Protein AF-A0A2V8HGD7-F1 (afdb_monomer)

Structure (mmCIF, N/CA/C/O backbone):
data_AF-A0A2V8HGD7-F1
#
_entry.id   AF-A0A2V8HGD7-F1
#
loop_
_atom_site.group_PDB
_atom_site.id
_atom_site.type_symbol
_atom_site.label_atom_id
_atom_site.label_alt_id
_atom_site.label_comp_id
_atom_site.label_asym_id
_atom_site.label_entity_id
_atom_site.label_seq_id
_atom_site.pdbx_PDB_ins_code
_atom_site.Cartn_x
_atom_site.Cartn_y
_atom_site.Cartn_z
_atom_site.occupancy
_atom_site.B_iso_or_equiv
_atom_site.auth_seq_id
_atom_site.auth_comp_id
_atom_site.auth_asym_id
_atom_site.auth_atom_id
_atom_site.pdbx_PDB_model_num
ATOM 1 N N . MET A 1 1 ? 21.606 31.911 44.477 1.00 41.28 1 MET A N 1
ATOM 2 C CA . MET A 1 1 ? 21.003 31.459 43.204 1.00 41.28 1 MET A CA 1
ATOM 3 C C . MET A 1 1 ? 20.265 30.162 43.477 1.00 41.28 1 MET A C 1
ATOM 5 O O . MET A 1 1 ? 20.876 29.193 43.901 1.00 41.28 1 MET A O 1
ATOM 9 N N . SER A 1 2 ? 18.940 30.222 43.390 1.00 35.19 2 SER A N 1
ATOM 10 C CA . SER A 1 2 ? 17.984 29.211 43.841 1.00 35.19 2 SER A CA 1
ATOM 11 C C . SER A 1 2 ? 17.320 28.601 42.615 1.00 35.19 2 SER A C 1
ATOM 13 O O . SER A 1 2 ? 16.774 29.351 41.812 1.00 35.19 2 SER A O 1
ATOM 15 N N . VAL A 1 3 ? 17.342 27.274 42.471 1.00 33.06 3 VAL A N 1
ATOM 16 C CA . VAL A 1 3 ? 16.403 26.570 41.587 1.00 33.06 3 VAL A CA 1
ATOM 17 C C . VAL A 1 3 ? 15.962 25.286 42.283 1.00 33.06 3 VAL A C 1
ATOM 19 O O . VAL A 1 3 ? 16.626 24.252 42.266 1.00 33.06 3 VAL A O 1
ATOM 22 N N . ARG A 1 4 ? 14.841 25.411 42.990 1.00 28.67 4 ARG A N 1
ATOM 23 C CA . ARG A 1 4 ? 14.137 24.347 43.701 1.00 28.67 4 ARG A CA 1
ATOM 24 C C . ARG A 1 4 ? 13.235 23.645 42.686 1.00 28.67 4 ARG A C 1
ATOM 26 O O . ARG A 1 4 ? 12.286 24.248 42.196 1.00 28.67 4 ARG A O 1
ATOM 33 N N . TRP A 1 5 ? 13.538 22.393 42.352 1.00 29.55 5 TRP A N 1
ATOM 34 C CA . TRP A 1 5 ? 12.680 21.577 41.494 1.00 29.55 5 TRP A CA 1
ATOM 35 C C . TRP A 1 5 ? 11.346 21.297 42.196 1.00 29.55 5 TRP A C 1
ATOM 37 O O . TRP A 1 5 ? 11.305 20.765 43.309 1.00 29.55 5 TRP A O 1
ATOM 47 N N . VAL A 1 6 ? 10.254 21.693 41.545 1.00 35.78 6 VAL A N 1
ATOM 48 C CA . VAL A 1 6 ? 8.878 21.491 42.002 1.00 35.78 6 VAL A CA 1
ATOM 49 C C . VAL A 1 6 ? 8.496 20.023 41.812 1.00 35.78 6 VAL A C 1
ATOM 51 O O . VAL A 1 6 ? 8.589 19.469 40.719 1.00 35.78 6 VAL A O 1
ATOM 54 N N . ARG A 1 7 ? 8.063 19.394 42.908 1.00 32.72 7 ARG A N 1
ATOM 55 C CA . ARG A 1 7 ? 7.380 18.097 42.922 1.00 32.72 7 ARG A CA 1
ATOM 56 C C . ARG A 1 7 ? 5.940 18.278 42.444 1.00 32.72 7 ARG A C 1
ATOM 58 O O . ARG A 1 7 ? 5.269 19.188 42.917 1.00 32.72 7 ARG A O 1
ATOM 65 N N . GLY A 1 8 ? 5.437 17.335 41.649 1.00 29.44 8 GLY A N 1
ATOM 66 C CA . GLY A 1 8 ? 3.998 17.077 41.583 1.00 29.44 8 GLY A CA 1
ATOM 67 C C . GLY A 1 8 ? 3.481 16.685 40.208 1.00 29.44 8 GLY A C 1
ATOM 68 O O . GLY A 1 8 ? 3.062 17.546 39.451 1.00 29.44 8 GLY A O 1
ATOM 69 N N . VAL A 1 9 ? 3.407 15.380 39.932 1.00 31.92 9 VAL A N 1
ATOM 70 C CA . VAL A 1 9 ? 2.354 14.833 39.063 1.00 31.92 9 VAL A CA 1
ATOM 71 C C . VAL A 1 9 ? 1.837 13.554 39.712 1.00 31.92 9 VAL A C 1
ATOM 73 O O . VAL A 1 9 ? 2.462 12.495 39.688 1.00 31.92 9 VAL A O 1
ATOM 76 N N . GLN A 1 10 ? 0.693 13.706 40.366 1.00 28.25 10 GLN A N 1
ATOM 77 C CA . GLN A 1 10 ? -0.114 12.651 40.952 1.00 28.25 10 GLN A CA 1
ATOM 78 C C . GLN A 1 10 ? -0.867 11.961 39.808 1.00 28.25 10 GLN A C 1
ATOM 80 O O . GLN A 1 10 ? -1.760 12.550 39.203 1.00 28.25 10 GLN A O 1
ATOM 85 N N . TRP A 1 11 ? -0.489 10.727 39.468 1.00 27.53 11 TRP A N 1
ATOM 86 C CA . TRP A 1 11 ? -1.217 9.945 38.468 1.00 27.53 11 TRP A CA 1
ATOM 87 C C . TRP A 1 11 ? -2.584 9.549 39.027 1.00 27.53 11 TRP A C 1
ATOM 89 O O . TRP A 1 11 ? -2.697 8.748 39.957 1.00 27.53 11 TRP A O 1
ATOM 99 N N . VAL A 1 12 ? -3.630 10.137 38.451 1.00 33.50 12 VAL A N 1
ATOM 100 C CA . VAL A 1 12 ? -5.024 9.811 38.739 1.00 33.50 12 VAL A CA 1
ATOM 101 C C . VAL A 1 12 ? -5.299 8.388 38.252 1.00 33.50 12 VAL A C 1
ATOM 103 O O . VAL A 1 12 ? -5.211 8.082 37.063 1.00 33.50 12 VAL A O 1
ATOM 106 N N . ARG A 1 13 ? -5.640 7.503 39.193 1.00 34.41 13 ARG A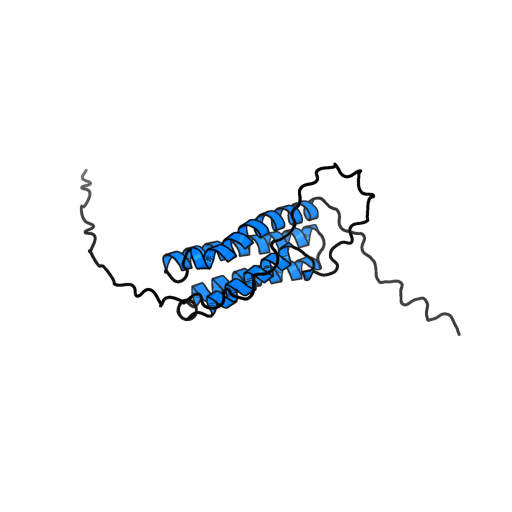 N 1
ATOM 107 C CA . ARG A 1 13 ? -6.205 6.182 38.908 1.00 34.41 13 ARG A CA 1
ATOM 108 C C . ARG A 1 13 ? -7.612 6.372 38.340 1.00 34.41 13 ARG A C 1
ATOM 110 O O . ARG A 1 13 ? -8.553 6.598 39.090 1.00 34.41 13 ARG A O 1
ATOM 117 N N . GLY A 1 14 ? -7.748 6.263 37.024 1.00 30.64 14 GLY A N 1
ATOM 118 C CA . GLY A 1 14 ? -9.032 6.260 36.326 1.00 30.64 14 GLY A CA 1
ATOM 119 C C . GLY A 1 14 ? -9.134 5.052 35.406 1.00 30.64 14 GLY A C 1
ATOM 120 O O . GLY A 1 14 ? -8.791 5.132 34.232 1.00 30.64 14 GLY A O 1
ATOM 121 N N . VAL A 1 15 ? -9.591 3.915 35.936 1.00 32.28 15 VAL A N 1
ATOM 122 C CA . VAL A 1 15 ? -9.956 2.745 35.126 1.00 32.28 15 VAL A CA 1
ATOM 123 C C . VAL A 1 15 ? -11.251 3.079 34.391 1.00 32.28 15 VAL A C 1
ATOM 125 O O . VAL A 1 15 ? -12.345 2.887 34.916 1.00 32.28 15 VAL A O 1
ATOM 128 N N . GLN A 1 16 ? -11.142 3.595 33.168 1.00 30.59 16 GLN A N 1
ATOM 129 C CA . GLN A 1 16 ? -12.287 3.644 32.268 1.00 30.59 16 GLN A CA 1
ATOM 130 C C . GLN A 1 16 ? -12.490 2.253 31.663 1.00 30.59 16 GLN A C 1
ATOM 132 O O . GLN A 1 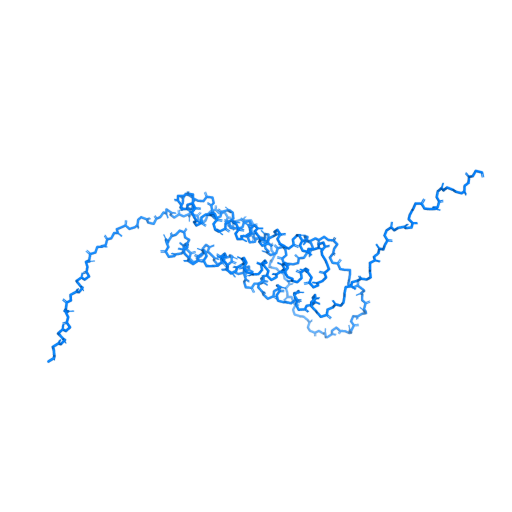16 ? -11.622 1.709 30.977 1.00 30.59 16 GLN A O 1
ATOM 137 N N . LYS A 1 17 ? -13.656 1.660 31.943 1.00 30.72 17 LYS A N 1
ATOM 138 C CA . LYS A 1 17 ? -1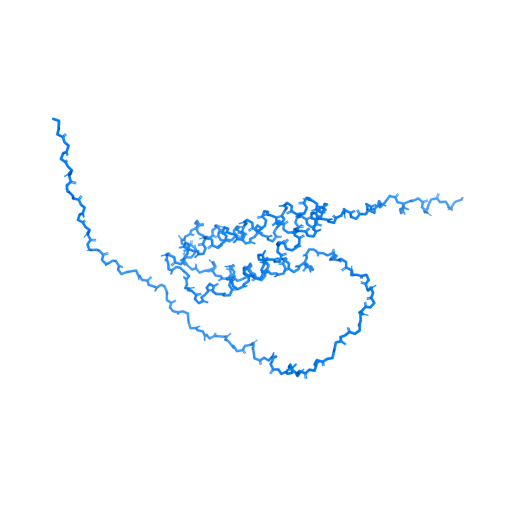4.164 0.463 31.266 1.00 30.72 17 LYS A CA 1
ATOM 139 C C . LYS A 1 17 ? -14.351 0.783 29.779 1.00 30.72 17 LYS A C 1
ATOM 141 O O . LYS A 1 17 ? -15.425 1.201 29.359 1.00 30.72 17 LYS A O 1
ATOM 146 N N . VAL A 1 18 ? -13.309 0.579 28.977 1.00 32.50 18 VAL A N 1
ATOM 147 C CA . VAL A 1 18 ? -13.421 0.603 27.516 1.00 32.50 18 VAL A CA 1
ATOM 148 C C . VAL A 1 18 ? -14.176 -0.655 27.103 1.00 32.50 18 VAL A C 1
ATOM 150 O O . VAL A 1 18 ? -13.662 -1.770 27.228 1.00 32.50 18 VAL A O 1
ATOM 153 N N . ARG A 1 19 ? -15.423 -0.476 26.657 1.00 36.34 19 ARG A N 1
ATOM 154 C CA . ARG A 1 19 ? -16.225 -1.537 26.045 1.00 36.34 19 ARG A CA 1
ATOM 155 C C . ARG A 1 19 ? -15.478 -2.032 24.807 1.00 36.34 19 ARG A C 1
ATOM 157 O O . ARG A 1 19 ? -15.377 -1.323 23.812 1.00 36.34 19 ARG A O 1
ATOM 164 N N . VAL A 1 20 ? -14.937 -3.243 24.889 1.00 40.09 20 VAL A N 1
ATOM 165 C CA . VAL A 1 20 ? -14.481 -3.993 23.718 1.00 40.09 20 VAL A CA 1
ATOM 166 C C . VAL A 1 20 ? -15.717 -4.212 22.849 1.00 40.09 20 VAL A C 1
ATOM 168 O O . VAL A 1 20 ? -16.674 -4.843 23.301 1.00 40.09 20 VAL A O 1
ATOM 171 N N . CYS A 1 21 ? -15.736 -3.629 21.649 1.00 39.38 21 CYS A N 1
ATOM 172 C CA . CYS A 1 21 ? -16.808 -3.885 20.692 1.00 39.38 21 CYS A CA 1
ATOM 173 C C . CYS A 1 21 ? -16.823 -5.381 20.352 1.00 39.38 21 CYS A C 1
ATOM 175 O O . CYS A 1 21 ? -15.778 -6.023 20.261 1.00 39.38 21 CYS A O 1
ATOM 177 N N . ALA A 1 22 ? -18.034 -5.927 20.299 1.00 38.97 22 ALA A N 1
ATOM 178 C CA . ALA A 1 22 ? -18.361 -7.329 20.502 1.00 38.97 22 ALA A CA 1
ATOM 179 C C . ALA A 1 22 ? -17.560 -8.337 19.656 1.00 38.97 22 ALA A C 1
ATOM 181 O O . ALA A 1 22 ? -17.148 -8.083 18.528 1.00 38.97 22 ALA A O 1
ATOM 182 N N . ARG A 1 23 ? -17.401 -9.527 20.248 1.00 37.00 23 ARG A N 1
ATOM 183 C CA . ARG A 1 23 ? -16.805 -10.738 19.673 1.00 37.00 23 ARG A CA 1
ATOM 184 C C . ARG A 1 23 ? -17.468 -11.098 18.342 1.00 37.00 23 ARG A C 1
ATOM 186 O O . ARG A 1 23 ? -18.657 -11.407 18.327 1.00 37.00 23 ARG A O 1
ATOM 193 N N . TYR A 1 24 ? -16.686 -11.178 17.270 1.00 34.44 24 TYR A N 1
ATOM 194 C CA . TYR A 1 24 ? -17.122 -11.864 16.059 1.00 34.44 24 TYR A CA 1
ATOM 195 C C . TYR A 1 24 ? -16.933 -13.376 16.248 1.00 34.44 24 TYR A C 1
ATOM 197 O O . TYR A 1 24 ? -15.831 -13.845 16.546 1.00 34.44 24 TYR A O 1
ATOM 205 N N . ARG A 1 25 ? -18.021 -14.147 16.125 1.00 34.75 25 ARG A N 1
ATOM 206 C CA . ARG A 1 25 ? -17.955 -15.609 15.988 1.00 34.75 25 ARG A CA 1
ATOM 207 C C . ARG A 1 25 ? -17.350 -15.913 14.624 1.00 34.75 25 ARG A C 1
ATOM 209 O O . ARG A 1 25 ? -17.875 -15.482 13.605 1.00 34.75 25 ARG A O 1
ATOM 216 N N . VAL A 1 26 ? -16.274 -16.691 14.614 1.00 38.50 26 VAL A N 1
ATOM 217 C CA . VAL A 1 26 ? -15.718 -17.290 13.398 1.00 38.50 26 VAL A CA 1
ATOM 218 C C . VAL A 1 26 ? -16.673 -18.400 12.949 1.00 38.50 26 VAL A C 1
ATOM 220 O O . VAL A 1 26 ? -16.482 -19.566 13.275 1.00 38.50 26 VAL A O 1
ATOM 223 N N . ALA A 1 27 ? -17.743 -18.036 12.253 1.00 32.22 27 ALA A N 1
ATOM 224 C CA . ALA A 1 27 ? -18.602 -18.968 11.538 1.00 32.22 27 ALA A CA 1
ATOM 225 C C . ALA A 1 27 ? -18.606 -18.536 10.074 1.00 32.22 27 ALA A C 1
ATOM 227 O O . ALA A 1 27 ? -19.420 -17.719 9.679 1.00 32.22 27 ALA A O 1
ATOM 228 N N . ASP A 1 28 ? -17.556 -18.959 9.364 1.00 31.16 28 ASP A N 1
ATOM 229 C CA . ASP A 1 28 ? -17.560 -19.336 7.938 1.00 31.16 28 ASP A CA 1
ATOM 230 C C . ASP A 1 28 ? -16.123 -19.608 7.456 1.00 31.16 28 ASP A C 1
ATOM 232 O O . ASP A 1 28 ? -15.641 -19.119 6.439 1.00 31.16 28 ASP A O 1
ATOM 236 N N . ALA A 1 29 ? -15.406 -20.453 8.206 1.00 39.25 29 ALA A N 1
ATOM 237 C CA . ALA A 1 29 ? -14.111 -21.013 7.809 1.00 39.25 29 ALA A CA 1
ATOM 238 C C . ALA A 1 29 ? -14.269 -22.347 7.039 1.00 39.25 29 ALA A C 1
ATOM 240 O O . ALA A 1 29 ? -13.402 -23.220 7.097 1.00 39.25 29 ALA A O 1
ATOM 241 N N . ALA A 1 30 ? -15.398 -22.538 6.348 1.00 33.25 30 ALA A N 1
ATOM 242 C CA . ALA A 1 30 ? -15.799 -23.813 5.746 1.00 33.25 30 ALA A CA 1
ATOM 243 C C . ALA A 1 30 ? -15.885 -23.789 4.207 1.00 33.25 30 ALA A C 1
ATOM 245 O O . ALA A 1 30 ? -16.614 -24.583 3.623 1.00 33.25 30 ALA A O 1
ATOM 246 N N . ARG A 1 31 ? -15.118 -22.921 3.530 1.00 37.88 31 ARG A N 1
ATOM 247 C CA . ARG A 1 31 ? -14.917 -22.983 2.063 1.00 37.88 31 ARG A CA 1
ATOM 248 C C . ARG A 1 31 ? -13.463 -22.794 1.619 1.00 37.88 31 ARG A C 1
ATOM 250 O O . ARG A 1 31 ? -13.206 -22.276 0.544 1.00 37.88 31 ARG A O 1
ATOM 257 N N . LEU A 1 32 ? -12.504 -23.226 2.439 1.00 38.31 32 LEU A N 1
ATOM 258 C CA . LEU A 1 32 ? -11.086 -23.329 2.053 1.00 38.31 32 LEU A CA 1
ATOM 259 C C . LEU A 1 32 ? -10.456 -24.622 2.598 1.00 38.31 32 LEU A C 1
ATOM 261 O O . LEU A 1 32 ? -9.348 -24.630 3.130 1.00 38.31 32 LEU A O 1
ATOM 265 N N . ARG A 1 33 ? -11.196 -25.729 2.500 1.00 38.09 33 ARG A N 1
ATOM 266 C CA . ARG A 1 33 ? -10.680 -27.088 2.701 1.00 38.09 33 ARG A CA 1
ATOM 267 C C . ARG A 1 33 ? -10.780 -27.851 1.386 1.00 38.09 33 ARG A C 1
ATOM 269 O O . ARG A 1 33 ? -11.576 -28.765 1.280 1.00 38.09 33 ARG A O 1
ATOM 276 N N . ASP A 1 34 ? -9.984 -27.453 0.401 1.00 39.91 34 ASP A N 1
ATOM 277 C CA . ASP A 1 34 ? -9.387 -28.434 -0.501 1.00 39.91 34 ASP A CA 1
ATOM 278 C C . ASP A 1 34 ? -8.203 -27.820 -1.250 1.00 39.91 34 ASP A C 1
ATOM 280 O O . ASP A 1 34 ? -8.365 -26.809 -1.924 1.00 39.91 34 ASP A O 1
ATOM 284 N N . ALA A 1 35 ? -7.016 -28.391 -1.032 1.00 36.81 35 ALA A N 1
ATOM 285 C CA . ALA A 1 35 ? -5.756 -28.226 -1.780 1.00 36.81 35 ALA A CA 1
ATOM 286 C C . ALA A 1 35 ? -4.560 -28.456 -0.841 1.00 36.81 35 ALA A C 1
ATOM 288 O O . ALA A 1 35 ? -3.654 -27.631 -0.705 1.00 36.81 35 ALA A O 1
ATOM 289 N N . ARG A 1 36 ? -4.548 -29.595 -0.144 1.00 39.50 36 ARG A N 1
ATOM 290 C CA . ARG A 1 36 ? -3.338 -30.082 0.522 1.00 39.50 36 ARG A CA 1
ATOM 291 C C . ARG A 1 36 ? -3.170 -31.562 0.216 1.00 39.50 36 ARG A C 1
ATOM 293 O O . ARG A 1 36 ? -3.465 -32.412 1.041 1.00 39.50 36 ARG A O 1
ATOM 300 N N . SER A 1 37 ? -2.687 -31.855 -0.987 1.00 41.25 37 SER A N 1
ATOM 301 C CA . SER A 1 37 ? -2.086 -33.145 -1.317 1.00 41.25 37 SER A CA 1
ATOM 302 C C . SER A 1 37 ? -1.092 -32.970 -2.465 1.00 41.25 37 SER A C 1
ATOM 304 O O . SER A 1 37 ? -1.364 -32.236 -3.409 1.00 41.25 37 SER A O 1
ATOM 306 N N . ASN A 1 38 ? 0.049 -33.649 -2.356 1.00 42.09 38 ASN A N 1
ATOM 307 C CA . ASN A 1 38 ? 1.145 -33.748 -3.326 1.00 42.09 38 ASN A CA 1
ATOM 308 C C . ASN A 1 38 ? 2.132 -32.579 -3.450 1.00 42.09 38 ASN A C 1
ATOM 310 O O . ASN A 1 38 ? 2.302 -31.986 -4.509 1.00 42.09 38 ASN A O 1
ATOM 314 N N . TYR A 1 39 ? 2.953 -32.400 -2.412 1.00 32.38 39 TYR A N 1
ATOM 315 C CA . TYR A 1 39 ? 4.368 -32.068 -2.624 1.00 32.38 39 TYR A CA 1
ATOM 316 C C . TYR A 1 39 ? 5.231 -33.285 -2.285 1.00 32.38 39 TYR A C 1
ATOM 318 O O . TYR A 1 39 ? 5.824 -33.399 -1.213 1.00 32.38 39 TYR A O 1
ATOM 326 N N . GLY A 1 40 ? 5.259 -34.227 -3.230 1.00 36.97 40 GLY A N 1
ATOM 327 C CA . GLY A 1 40 ? 6.240 -35.300 -3.277 1.00 36.97 40 GLY A CA 1
ATOM 328 C C . GLY A 1 40 ? 7.593 -34.750 -3.723 1.00 36.97 40 GLY A C 1
ATOM 329 O O . GLY A 1 40 ? 7.732 -34.158 -4.790 1.00 36.97 40 GLY A O 1
ATOM 330 N N . ARG A 1 41 ? 8.600 -34.952 -2.880 1.00 42.09 41 ARG A N 1
ATOM 331 C CA . ARG A 1 41 ? 10.013 -34.648 -3.118 1.00 42.09 41 ARG A CA 1
ATOM 332 C C . ARG A 1 41 ? 10.548 -35.506 -4.277 1.00 42.09 41 ARG A C 1
ATOM 334 O O . ARG A 1 41 ? 10.606 -36.723 -4.139 1.00 42.09 41 ARG A O 1
ATOM 341 N N . LYS A 1 42 ? 11.030 -34.890 -5.362 1.00 38.91 42 LYS A N 1
ATOM 342 C CA . LYS A 1 42 ? 12.081 -35.458 -6.231 1.00 38.91 42 LYS A CA 1
ATOM 343 C C . LYS A 1 42 ? 13.021 -34.345 -6.688 1.00 38.91 42 LYS A C 1
ATOM 345 O O . LYS A 1 42 ? 12.713 -33.568 -7.581 1.00 38.91 42 LYS A O 1
ATOM 350 N N . THR A 1 43 ? 14.183 -34.278 -6.050 1.00 46.69 43 THR A N 1
ATOM 351 C CA . THR A 1 43 ? 15.330 -33.484 -6.488 1.00 46.69 43 THR A CA 1
ATOM 352 C C . THR A 1 43 ? 16.025 -34.204 -7.641 1.00 46.69 43 THR A C 1
ATOM 354 O O . THR A 1 43 ? 16.722 -35.195 -7.431 1.00 46.69 43 THR A O 1
ATOM 357 N N . ARG A 1 44 ? 15.853 -33.694 -8.859 1.00 41.25 44 ARG A N 1
ATOM 358 C CA . ARG A 1 44 ? 16.830 -33.817 -9.947 1.00 41.25 44 ARG A CA 1
ATOM 359 C C . ARG A 1 44 ? 16.970 -32.425 -10.547 1.00 41.25 44 ARG A C 1
ATOM 361 O O . ARG A 1 44 ? 15.963 -31.821 -10.903 1.00 41.25 44 ARG A O 1
ATOM 368 N N . GLY A 1 45 ? 18.196 -31.901 -10.552 1.00 49.56 45 GLY A N 1
ATOM 369 C CA . GLY A 1 45 ? 18.498 -30.580 -11.094 1.00 49.56 45 GLY A CA 1
ATOM 370 C C . GLY A 1 45 ? 17.969 -30.462 -12.518 1.00 49.56 45 GLY A C 1
ATOM 371 O O . GLY A 1 45 ? 18.158 -31.363 -13.334 1.00 49.56 45 GLY A O 1
ATOM 372 N N . THR A 1 46 ? 17.253 -29.379 -12.793 1.00 52.09 46 THR A N 1
ATOM 373 C CA . THR A 1 46 ? 16.753 -29.084 -14.128 1.00 52.09 46 THR A CA 1
ATOM 374 C C . THR A 1 46 ? 17.917 -28.633 -15.005 1.00 52.09 46 THR A C 1
ATOM 376 O O . THR A 1 46 ? 18.658 -27.709 -14.668 1.00 52.09 46 THR A O 1
ATOM 379 N N . LEU A 1 47 ? 18.090 -29.312 -16.141 1.00 49.69 47 LEU A N 1
ATOM 380 C CA . LEU A 1 47 ? 18.917 -28.833 -17.245 1.00 49.69 47 LEU A CA 1
ATOM 381 C C . LEU A 1 47 ? 18.397 -27.449 -17.658 1.00 49.69 47 LEU A C 1
ATOM 383 O O . LEU A 1 47 ? 17.184 -27.229 -17.665 1.00 49.69 47 LEU A O 1
ATOM 387 N N . ARG A 1 48 ? 19.319 -26.512 -17.922 1.00 50.06 48 ARG A N 1
ATOM 388 C CA . ARG A 1 48 ? 19.028 -25.101 -18.224 1.00 50.06 48 ARG A CA 1
ATOM 389 C C . ARG A 1 48 ? 17.833 -24.984 -19.174 1.00 50.06 48 ARG A C 1
ATOM 391 O O . ARG A 1 48 ? 17.883 -25.498 -20.289 1.00 50.06 48 ARG A O 1
ATOM 398 N N . ALA A 1 49 ? 16.780 -24.310 -18.716 1.00 40.59 49 ALA A N 1
ATOM 399 C CA . ALA A 1 49 ? 15.630 -24.003 -19.551 1.00 40.59 49 ALA A CA 1
ATOM 400 C C . ALA A 1 49 ? 16.085 -23.146 -20.749 1.00 40.59 49 ALA A C 1
ATOM 402 O O . ALA A 1 49 ? 16.907 -22.242 -20.559 1.00 40.59 49 ALA A O 1
ATOM 403 N N . PRO A 1 50 ? 15.586 -23.412 -21.969 1.00 45.94 50 PRO A N 1
ATOM 404 C CA . PRO A 1 50 ? 15.823 -22.529 -23.103 1.00 45.94 50 PRO A CA 1
ATOM 405 C C . PRO A 1 50 ? 15.284 -21.125 -22.781 1.00 45.94 50 PRO A C 1
ATOM 407 O O . PRO A 1 50 ? 14.331 -21.007 -22.003 1.00 45.94 50 PRO A O 1
ATOM 410 N N . PRO A 1 51 ? 15.874 -20.054 -23.342 1.00 40.97 51 PRO A N 1
ATOM 411 C CA . PRO A 1 51 ? 15.391 -18.695 -23.142 1.00 40.97 51 PRO A CA 1
ATOM 412 C C . PRO A 1 51 ? 14.023 -18.544 -23.815 1.00 40.97 51 PRO A C 1
ATOM 414 O O . PRO A 1 51 ? 13.915 -18.149 -24.972 1.00 40.97 51 PRO A O 1
ATOM 417 N N . CYS A 1 52 ? 12.957 -18.887 -23.095 1.00 34.94 52 CYS A N 1
ATOM 418 C CA . CYS A 1 52 ? 11.615 -18.464 -23.448 1.00 34.94 52 CYS A CA 1
ATOM 419 C C . CYS A 1 52 ? 11.590 -16.940 -23.273 1.00 34.94 52 CYS A C 1
ATOM 421 O O . CYS A 1 52 ? 11.874 -16.479 -22.162 1.00 34.94 52 CYS A O 1
ATOM 423 N N . PRO A 1 53 ? 11.291 -16.142 -24.315 1.00 39.16 53 PRO A N 1
ATOM 424 C CA . PRO A 1 53 ? 11.079 -14.717 -24.131 1.00 39.16 53 PRO A CA 1
ATOM 425 C C . PRO A 1 53 ? 9.938 -14.573 -23.127 1.00 39.16 53 PRO A C 1
ATOM 427 O O . PRO A 1 53 ? 8.801 -14.958 -23.402 1.00 39.16 53 PRO A O 1
ATOM 430 N N . MET A 1 54 ? 10.259 -14.116 -21.918 1.00 38.66 54 MET A N 1
ATOM 431 C CA . MET A 1 54 ? 9.247 -13.846 -20.912 1.00 38.66 54 MET A CA 1
ATOM 432 C C . MET A 1 54 ? 8.362 -12.743 -21.475 1.00 38.66 54 MET A C 1
ATOM 434 O O . MET A 1 54 ? 8.804 -11.603 -21.610 1.00 38.66 54 MET A O 1
ATOM 438 N N . ALA A 1 55 ? 7.135 -13.092 -21.855 1.00 56.44 55 ALA A N 1
ATOM 439 C CA . ALA A 1 55 ? 6.140 -12.097 -22.202 1.00 56.44 55 ALA A CA 1
ATOM 440 C C . ALA A 1 55 ? 5.993 -11.161 -20.994 1.00 56.44 55 ALA A C 1
ATOM 442 O O . ALA A 1 55 ? 5.661 -11.609 -19.894 1.00 56.44 55 ALA A O 1
ATOM 443 N N . GLY A 1 56 ? 6.314 -9.880 -21.184 1.00 73.94 56 GLY A N 1
ATOM 444 C CA . GLY A 1 56 ? 6.062 -8.857 -20.176 1.00 73.94 56 GLY A CA 1
ATOM 445 C C . GLY A 1 56 ? 4.567 -8.774 -19.860 1.00 73.94 56 GLY A C 1
ATOM 446 O O . GLY A 1 56 ? 3.733 -9.163 -20.684 1.00 73.94 56 GLY A O 1
ATOM 447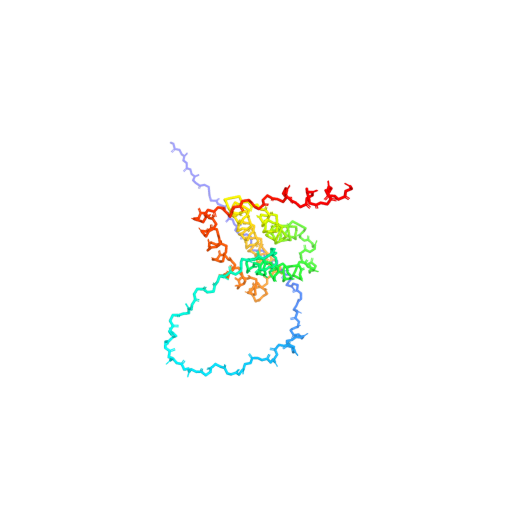 N N . ALA A 1 57 ? 4.239 -8.272 -18.668 1.00 85.75 57 ALA A N 1
ATOM 448 C CA . ALA A 1 57 ? 2.862 -7.968 -18.285 1.00 85.75 57 ALA A CA 1
ATOM 449 C C . ALA A 1 57 ? 2.184 -7.126 -19.380 1.00 85.75 57 ALA A C 1
ATOM 451 O O . ALA A 1 57 ? 2.767 -6.148 -19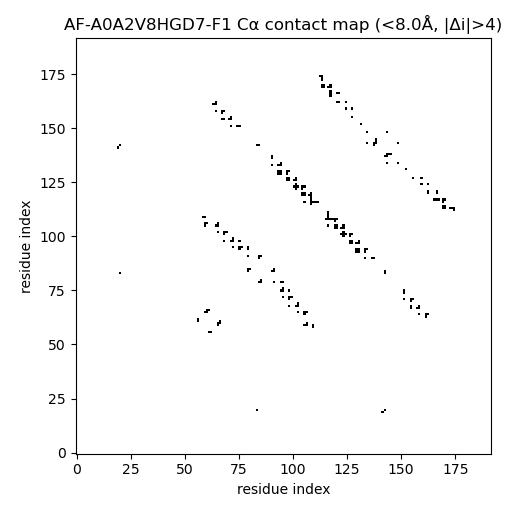.850 1.00 85.75 57 ALA A O 1
ATOM 452 N N . GLN A 1 58 ? 0.980 -7.517 -19.802 1.00 90.81 58 GLN A N 1
ATOM 453 C CA . GLN A 1 58 ? 0.222 -6.801 -20.838 1.00 90.81 58 GLN A CA 1
ATOM 454 C C . GLN A 1 58 ? -0.713 -5.770 -20.215 1.00 90.81 58 GLN A C 1
ATOM 456 O O . GLN A 1 58 ? -1.044 -4.759 -20.834 1.00 90.81 58 GLN A O 1
ATOM 461 N N . ARG A 1 59 ? -1.134 -6.028 -18.977 1.00 94.19 59 ARG A N 1
ATOM 462 C CA . ARG A 1 59 ? -1.962 -5.134 -18.182 1.00 94.19 59 ARG A CA 1
ATOM 463 C C . ARG A 1 59 ? -1.388 -4.991 -16.777 1.00 94.19 59 ARG A C 1
ATOM 465 O O . ARG A 1 59 ? -0.659 -5.862 -16.301 1.00 94.19 59 ARG A O 1
ATOM 472 N N . PHE A 1 60 ? -1.752 -3.916 -16.083 1.00 95.25 60 PHE A N 1
ATOM 473 C CA . PHE A 1 60 ? -1.287 -3.699 -14.713 1.00 95.25 60 PHE A CA 1
ATOM 474 C C . PHE A 1 60 ? -1.795 -4.788 -13.755 1.00 95.25 60 PHE A C 1
ATOM 476 O O . PHE A 1 60 ? -1.125 -5.085 -12.768 1.00 95.25 60 PHE A O 1
ATOM 483 N N . GLU A 1 61 ? -2.931 -5.428 -14.054 1.00 96.94 61 GLU A N 1
ATOM 484 C CA . GLU A 1 61 ? -3.484 -6.523 -13.250 1.00 96.94 61 GLU A CA 1
ATOM 485 C C . GLU A 1 61 ? -2.642 -7.808 -13.299 1.00 96.94 61 GLU A C 1
ATOM 487 O O . GLU A 1 61 ? -2.724 -8.647 -12.396 1.00 96.94 61 GLU A O 1
ATOM 492 N N . ASP A 1 62 ? -1.782 -7.948 -14.312 1.00 95.62 62 ASP A N 1
ATOM 493 C CA . ASP A 1 62 ? -0.844 -9.068 -14.419 1.00 95.62 62 ASP A CA 1
ATOM 494 C C . ASP A 1 62 ? 0.328 -8.917 -13.431 1.00 95.62 62 ASP A C 1
ATOM 496 O O . ASP A 1 62 ? 1.053 -9.874 -13.147 1.00 95.62 62 ASP A O 1
ATOM 500 N N . LEU A 1 63 ? 0.536 -7.714 -12.883 1.00 96.88 63 LEU A N 1
ATOM 501 C CA . LEU A 1 63 ? 1.625 -7.447 -11.957 1.00 96.88 63 LEU A CA 1
ATOM 502 C C . LEU A 1 63 ? 1.342 -8.058 -10.585 1.00 96.88 63 LEU A C 1
ATOM 504 O O . LEU A 1 63 ? 0.370 -7.716 -9.912 1.00 96.88 63 LEU A O 1
ATOM 508 N N . ILE A 1 64 ? 2.289 -8.857 -10.087 1.00 97.50 64 ILE A N 1
ATOM 509 C CA . ILE A 1 64 ? 2.230 -9.421 -8.728 1.00 97.50 64 ILE A CA 1
ATOM 510 C C . ILE A 1 64 ? 2.069 -8.329 -7.660 1.00 97.50 64 ILE A C 1
ATOM 512 O O . ILE A 1 64 ? 1.357 -8.529 -6.677 1.00 97.50 64 ILE A O 1
ATOM 516 N N . VAL A 1 65 ? 2.706 -7.165 -7.841 1.00 98.12 65 VAL A N 1
ATOM 517 C CA . VAL A 1 65 ? 2.557 -6.034 -6.909 1.00 98.12 65 VAL A CA 1
ATOM 518 C C . VAL A 1 65 ? 1.120 -5.512 -6.868 1.00 98.12 65 VAL A C 1
ATOM 520 O O . VAL A 1 65 ? 0.623 -5.218 -5.784 1.00 98.12 65 VAL A O 1
ATOM 523 N N . TRP A 1 66 ? 0.427 -5.477 -8.010 1.00 98.56 66 TRP A N 1
ATOM 524 C CA . TRP A 1 66 ? -0.969 -5.059 -8.083 1.00 98.56 66 TRP A CA 1
ATOM 525 C C . TRP A 1 66 ? -1.892 -6.103 -7.467 1.00 98.56 66 TRP A C 1
ATOM 527 O O . TRP A 1 66 ? -2.705 -5.764 -6.618 1.00 98.56 66 TRP A O 1
ATOM 537 N N . GLN A 1 67 ? -1.709 -7.382 -7.798 1.00 98.50 67 GLN A N 1
ATOM 538 C CA . GLN A 1 67 ? -2.530 -8.471 -7.256 1.00 98.50 67 GLN A CA 1
ATOM 539 C C . GLN A 1 67 ? -2.453 -8.549 -5.726 1.00 98.50 67 GLN A C 1
ATOM 541 O O . GLN A 1 67 ? -3.456 -8.780 -5.053 1.00 98.50 67 GLN A O 1
ATOM 546 N N . LEU A 1 68 ? -1.262 -8.347 -5.156 1.00 98.50 68 LEU A N 1
ATOM 547 C CA . LEU A 1 68 ? -1.072 -8.310 -3.706 1.00 98.50 68 LEU A CA 1
ATOM 548 C C . LEU A 1 68 ? -1.685 -7.054 -3.072 1.00 98.50 68 LEU A C 1
ATOM 550 O O . LEU A 1 68 ? -2.271 -7.156 -1.993 1.00 98.50 68 LEU A O 1
ATOM 554 N N . ALA A 1 69 ? -1.549 -5.890 -3.715 1.00 98.50 69 ALA A N 1
ATOM 555 C CA . ALA A 1 69 ? -2.174 -4.652 -3.257 1.00 98.50 69 ALA A CA 1
ATOM 556 C C . ALA A 1 69 ? -3.709 -4.741 -3.307 1.00 98.50 69 ALA A C 1
ATOM 558 O O . ALA A 1 69 ? -4.372 -4.317 -2.366 1.00 98.50 69 ALA A O 1
ATOM 559 N N . ASP A 1 70 ? -4.272 -5.363 -4.341 1.00 98.62 70 ASP A N 1
ATOM 560 C CA . ASP A 1 70 ? -5.714 -5.547 -4.493 1.00 98.62 70 ASP A CA 1
ATOM 561 C C . ASP A 1 70 ? -6.284 -6.548 -3.476 1.00 98.62 70 ASP A C 1
ATOM 563 O O . ASP A 1 70 ? -7.275 -6.263 -2.806 1.00 98.62 70 ASP A O 1
ATOM 567 N N . GLN A 1 71 ? -5.599 -7.674 -3.243 1.00 98.56 71 GLN A N 1
ATOM 568 C CA . GLN A 1 71 ? -5.953 -8.586 -2.145 1.00 98.56 71 GLN A CA 1
ATOM 569 C C . GLN A 1 71 ? -5.945 -7.869 -0.789 1.00 98.56 71 GLN A C 1
ATOM 571 O O . GLN A 1 71 ? -6.809 -8.116 0.053 1.00 98.56 71 GLN A O 1
ATOM 576 N N . MET A 1 72 ? -4.979 -6.972 -0.572 1.00 98.50 72 MET A N 1
ATOM 577 C CA . MET A 1 72 ? -4.915 -6.161 0.641 1.00 98.50 72 MET A CA 1
ATOM 578 C C . MET A 1 72 ? -6.083 -5.176 0.711 1.00 98.50 72 MET A C 1
ATOM 580 O O . MET A 1 72 ? -6.714 -5.080 1.760 1.00 98.50 72 MET A O 1
ATOM 584 N N . ARG A 1 73 ? -6.419 -4.511 -0.399 1.00 98.44 73 ARG A N 1
ATOM 585 C CA . ARG A 1 73 ? -7.570 -3.606 -0.517 1.00 98.44 73 ARG A CA 1
ATOM 586 C C . ARG A 1 73 ? -8.874 -4.285 -0.128 1.00 98.44 73 ARG A C 1
ATOM 588 O O . ARG A 1 73 ? -9.593 -3.746 0.703 1.00 98.44 73 ARG A O 1
ATOM 595 N N . VAL A 1 74 ? -9.138 -5.485 -0.640 1.00 98.44 74 VAL A N 1
ATOM 596 C CA . VAL A 1 74 ? -10.345 -6.253 -0.289 1.00 98.44 74 VAL A CA 1
ATOM 597 C C . VAL A 1 74 ? -10.441 -6.499 1.221 1.00 98.44 74 VAL A C 1
ATOM 599 O O . VAL A 1 74 ? -11.507 -6.331 1.809 1.00 98.44 74 VAL A O 1
ATOM 602 N N . LEU A 1 75 ? -9.334 -6.876 1.871 1.00 97.94 75 LEU A N 1
ATOM 603 C CA . LEU A 1 75 ? -9.320 -7.112 3.319 1.00 97.94 75 LEU A CA 1
ATOM 604 C C . LEU A 1 75 ? -9.505 -5.828 4.128 1.00 97.94 75 LEU A C 1
ATOM 606 O O . LEU A 1 75 ? -10.179 -5.853 5.154 1.00 97.94 75 LEU A O 1
ATOM 610 N N . VAL A 1 76 ? -8.891 -4.734 3.680 1.00 97.69 76 VAL A N 1
ATOM 611 C CA . VAL A 1 76 ? -8.978 -3.429 4.337 1.00 97.69 76 VAL A CA 1
ATOM 612 C C . VAL A 1 76 ? -10.396 -2.883 4.268 1.00 97.69 76 VAL A C 1
ATOM 614 O O . VAL A 1 76 ? -10.942 -2.582 5.321 1.00 97.69 76 VAL A O 1
ATOM 617 N N . LEU A 1 77 ? -11.002 -2.837 3.077 1.00 97.06 77 LEU A N 1
ATOM 618 C CA . LEU A 1 77 ? -12.363 -2.321 2.890 1.00 97.06 77 LEU A CA 1
ATOM 619 C C . LEU A 1 77 ? -13.377 -3.108 3.729 1.00 97.06 77 LEU A C 1
ATOM 621 O O . LEU A 1 77 ? -14.186 -2.540 4.452 1.00 97.06 77 LEU A O 1
ATOM 625 N N . LYS A 1 78 ? -13.248 -4.439 3.759 1.00 96.56 78 LYS A N 1
ATOM 626 C CA . LYS A 1 78 ? -14.084 -5.281 4.624 1.00 96.56 78 LYS A CA 1
ATOM 627 C C . LYS A 1 78 ? -13.907 -4.981 6.120 1.00 96.56 78 LYS A C 1
ATOM 629 O O . LYS A 1 78 ? -14.809 -5.210 6.922 1.00 96.56 78 LYS A O 1
ATOM 634 N N . LEU A 1 79 ? -12.717 -4.554 6.537 1.00 95.19 79 LEU A N 1
ATOM 635 C CA . LEU A 1 79 ? -12.425 -4.251 7.937 1.00 95.19 79 LEU A CA 1
ATOM 636 C C . LEU A 1 79 ? -12.904 -2.844 8.328 1.00 95.19 79 LEU A C 1
ATOM 638 O O . LEU A 1 79 ? -13.294 -2.655 9.483 1.00 95.19 79 LEU A O 1
ATOM 642 N N . THR A 1 80 ? -12.887 -1.891 7.390 1.00 95.50 80 THR A N 1
ATOM 643 C CA . THR A 1 80 ? -13.331 -0.502 7.586 1.00 95.50 80 THR A CA 1
ATOM 644 C C . THR A 1 80 ? -14.852 -0.339 7.569 1.00 95.50 80 THR A C 1
ATOM 646 O O . THR A 1 80 ? -15.339 0.595 8.194 1.00 95.50 80 THR A O 1
ATOM 649 N N . GLU A 1 81 ? -15.609 -1.303 7.029 1.00 94.56 81 GLU A N 1
ATOM 650 C CA . GLU A 1 81 ? -17.086 -1.396 7.126 1.00 94.56 81 GLU A CA 1
ATOM 651 C C . GLU A 1 81 ? -17.636 -1.530 8.566 1.00 94.56 81 GLU A C 1
ATOM 653 O O . GLU A 1 81 ? -18.843 -1.561 8.790 1.00 94.56 81 GLU A O 1
ATOM 658 N N . ARG A 1 82 ? -16.779 -1.685 9.579 1.00 92.31 82 ARG A N 1
ATOM 659 C CA . ARG A 1 82 ? -17.213 -1.861 10.974 1.00 92.31 82 ARG A CA 1
ATOM 660 C C . ARG A 1 82 ? -17.540 -0.518 11.621 1.00 92.31 82 ARG A C 1
ATOM 662 O O . ARG A 1 82 ? -16.749 0.416 11.516 1.00 92.31 82 ARG A O 1
ATOM 669 N N . ASP A 1 83 ? -18.556 -0.491 12.489 1.00 92.06 83 ASP A N 1
ATOM 670 C CA . ASP A 1 83 ? -18.961 0.690 13.277 1.00 92.06 83 ASP A CA 1
ATOM 671 C C . ASP A 1 83 ? -17.803 1.447 13.955 1.00 92.06 83 ASP A C 1
ATOM 673 O O . ASP A 1 83 ? -17.866 2.659 14.154 1.00 92.06 83 ASP A O 1
ATOM 677 N N . CYS A 1 84 ? -16.756 0.740 14.400 1.00 91.06 84 CYS A N 1
ATOM 678 C CA . CYS A 1 84 ? -15.612 1.372 15.056 1.00 91.06 84 CYS A CA 1
ATOM 679 C C . CYS A 1 84 ? -14.791 2.251 14.106 1.00 91.06 84 CYS A C 1
ATOM 681 O O . CYS A 1 84 ? -14.275 3.274 14.548 1.00 91.06 84 CYS A O 1
ATOM 683 N N . PHE A 1 85 ? -14.690 1.875 12.832 1.00 92.12 85 PHE A N 1
ATOM 684 C CA . PHE A 1 85 ? -14.055 2.683 11.798 1.00 92.12 85 PHE A CA 1
ATOM 685 C C . PHE A 1 85 ? -15.002 3.777 11.305 1.00 92.12 85 PHE A C 1
ATOM 687 O O . PHE A 1 85 ? -14.573 4.921 11.213 1.00 92.12 85 PHE A O 1
ATOM 694 N N . GLU A 1 86 ? -16.292 3.489 11.114 1.00 90.19 86 GLU A N 1
ATOM 695 C CA . GLU A 1 86 ? -17.277 4.512 10.717 1.00 90.19 86 GLU A CA 1
ATOM 696 C C . GLU A 1 86 ? -17.357 5.685 11.709 1.00 90.19 86 GLU A C 1
ATOM 698 O O . GLU A 1 86 ? -17.537 6.838 11.321 1.00 90.19 86 GLU A O 1
ATOM 703 N N . ARG A 1 87 ? -17.186 5.417 13.010 1.00 93.06 87 ARG A N 1
ATOM 704 C CA . ARG A 1 87 ? -17.161 6.462 14.050 1.00 93.06 87 ARG A CA 1
ATOM 705 C C . ARG A 1 87 ? -15.832 7.212 14.129 1.00 93.06 87 ARG A C 1
ATOM 707 O O . ARG A 1 87 ? -15.796 8.318 14.665 1.00 93.06 87 ARG A O 1
ATOM 714 N N . ASP A 1 88 ? -14.748 6.632 13.621 1.00 94.19 88 ASP A N 1
ATOM 715 C CA . ASP A 1 88 ? -13.420 7.245 13.554 1.00 94.19 88 ASP A CA 1
ATOM 716 C C . ASP A 1 88 ? -13.096 7.623 12.106 1.00 94.19 88 ASP A C 1
ATOM 718 O O . ASP A 1 88 ? -12.244 7.021 11.449 1.00 94.19 88 ASP A O 1
ATOM 722 N N . LEU A 1 89 ? -13.791 8.656 11.617 1.00 93.69 89 LEU A N 1
ATOM 723 C CA . LEU A 1 89 ? -13.733 9.106 10.222 1.00 93.69 89 LEU A CA 1
ATOM 724 C C . LEU A 1 89 ? -12.304 9.344 9.722 1.00 93.69 89 LEU A C 1
ATOM 726 O O . LEU A 1 89 ? -12.001 9.063 8.566 1.00 93.69 89 LEU A O 1
ATOM 730 N N . LYS A 1 90 ? -11.413 9.835 10.594 1.00 94.62 90 LYS A N 1
ATOM 731 C CA . LYS A 1 90 ? -10.011 10.081 10.243 1.00 94.62 90 LYS A CA 1
ATOM 732 C C . LYS A 1 90 ? -9.253 8.776 10.029 1.00 94.62 90 LYS A C 1
ATOM 734 O O . LYS A 1 90 ? -8.497 8.669 9.070 1.00 94.62 90 LYS A O 1
ATOM 739 N N . LEU A 1 91 ? -9.418 7.799 10.920 1.00 94.81 91 LEU A N 1
ATOM 740 C CA . LEU A 1 91 ? -8.783 6.495 10.749 1.00 94.81 91 LEU A CA 1
ATOM 741 C C . LEU A 1 91 ? -9.353 5.768 9.528 1.00 94.81 91 LEU A C 1
ATOM 743 O O . LEU A 1 91 ? -8.586 5.187 8.762 1.00 94.81 91 LEU A O 1
ATOM 747 N N . HIS A 1 92 ? -10.672 5.820 9.340 1.00 96.06 92 HIS A N 1
ATOM 748 C CA . HIS A 1 92 ? -11.349 5.253 8.178 1.00 96.06 92 HIS A CA 1
ATOM 749 C C . HIS A 1 92 ? -10.766 5.810 6.879 1.00 96.06 92 HIS A C 1
ATOM 751 O O . HIS A 1 92 ? -10.228 5.046 6.078 1.00 96.06 92 HIS A O 1
ATOM 757 N N . SER A 1 93 ? -10.781 7.138 6.712 1.00 95.31 93 SER A N 1
ATOM 758 C CA . SER A 1 93 ? -10.277 7.779 5.495 1.00 95.31 93 SER A CA 1
ATOM 759 C C . SER A 1 93 ? -8.801 7.464 5.264 1.00 95.31 93 SER A C 1
ATOM 761 O O . SER A 1 93 ? -8.441 7.006 4.190 1.00 95.31 93 SER A O 1
ATOM 763 N N . GLN A 1 94 ? -7.949 7.582 6.289 1.00 95.94 94 GLN A N 1
ATOM 764 C CA . GLN A 1 94 ? -6.519 7.275 6.167 1.00 95.94 94 GLN A CA 1
ATOM 765 C C . GLN A 1 94 ? -6.254 5.835 5.714 1.00 95.94 94 GLN A C 1
ATOM 767 O O . GLN A 1 94 ? -5.344 5.595 4.923 1.00 95.94 94 GLN A O 1
ATOM 772 N N . THR A 1 95 ? -7.037 4.878 6.213 1.00 97.12 95 THR A N 1
ATOM 773 C CA . THR A 1 95 ? -6.852 3.460 5.891 1.00 97.12 95 THR A CA 1
ATOM 774 C C . THR A 1 95 ? -7.291 3.168 4.452 1.00 97.12 95 THR A C 1
ATOM 776 O O . THR A 1 95 ? -6.553 2.530 3.695 1.00 97.12 95 THR A O 1
ATOM 779 N N . GLU A 1 96 ? -8.463 3.659 4.044 1.00 97.69 96 GLU A N 1
ATOM 780 C CA . GLU A 1 96 ? -8.971 3.441 2.687 1.00 97.69 96 GLU A CA 1
ATOM 781 C C . GLU A 1 96 ? -8.184 4.222 1.631 1.00 97.69 96 GLU A C 1
ATOM 783 O O . GLU A 1 96 ? -7.844 3.667 0.584 1.00 97.69 96 GLU A O 1
ATOM 788 N N . ASP A 1 97 ? -7.831 5.477 1.909 1.00 98.00 97 ASP A N 1
ATOM 789 C CA . ASP A 1 97 ? -7.041 6.312 1.003 1.00 98.00 97 ASP A CA 1
ATOM 790 C C . ASP A 1 97 ? -5.673 5.683 0.744 1.00 98.00 97 ASP A C 1
ATOM 792 O O . ASP A 1 97 ? -5.249 5.583 -0.409 1.00 98.00 97 ASP A O 1
ATOM 796 N N . ALA A 1 98 ? -5.006 5.177 1.788 1.00 98.19 98 ALA A N 1
ATOM 797 C CA . ALA A 1 98 ? -3.711 4.524 1.647 1.00 98.19 98 ALA A CA 1
ATOM 798 C C . ALA A 1 98 ? -3.795 3.282 0.744 1.00 98.19 98 ALA A C 1
ATOM 800 O O . ALA A 1 98 ? -3.015 3.150 -0.204 1.00 98.19 98 ALA A O 1
ATOM 801 N N . VAL A 1 99 ? -4.761 2.384 0.973 1.00 98.19 99 VAL A N 1
ATOM 802 C CA . VAL A 1 99 ? -4.858 1.143 0.185 1.00 98.19 99 VAL A CA 1
ATOM 803 C C . VAL A 1 99 ? -5.336 1.392 -1.253 1.00 98.19 99 VAL A C 1
ATOM 805 O O . VAL A 1 99 ? -4.878 0.735 -2.194 1.00 98.19 99 VAL A O 1
ATOM 808 N N . ASN A 1 100 ? -6.207 2.385 -1.456 1.00 98.44 100 ASN A N 1
ATOM 809 C CA . ASN A 1 100 ? -6.645 2.804 -2.784 1.00 98.44 100 ASN A CA 1
ATOM 810 C C . ASN A 1 100 ? -5.515 3.485 -3.559 1.00 98.44 100 ASN A C 1
ATOM 812 O O . ASN A 1 100 ? -5.314 3.177 -4.737 1.00 98.44 100 ASN A O 1
ATOM 816 N N . SER A 1 101 ? -4.742 4.349 -2.896 1.00 98.44 101 SER A N 1
ATOM 817 C CA . SER A 1 101 ? -3.553 4.996 -3.453 1.00 98.44 101 SER A CA 1
ATOM 818 C C . SER A 1 101 ? -2.542 3.968 -3.959 1.00 98.44 101 SER A C 1
ATOM 820 O O . SER A 1 101 ? -2.012 4.124 -5.059 1.00 98.44 101 SER A O 1
ATOM 822 N N . MET A 1 102 ? -2.322 2.871 -3.223 1.00 98.62 102 MET A N 1
ATOM 823 C CA . MET A 1 102 ? -1.406 1.813 -3.659 1.00 98.62 102 MET A CA 1
ATOM 824 C C . MET A 1 102 ? -1.781 1.263 -5.042 1.00 98.62 102 MET A C 1
ATOM 826 O O . MET A 1 102 ? -0.941 1.221 -5.944 1.00 98.62 102 MET A O 1
ATOM 830 N N . CYS A 1 103 ? -3.048 0.877 -5.218 1.00 98.38 103 CYS A N 1
ATOM 831 C CA . CYS A 1 103 ? -3.545 0.305 -6.469 1.00 98.38 103 CYS A CA 1
ATOM 832 C C . CYS A 1 103 ? -3.566 1.336 -7.607 1.00 98.38 103 CYS A C 1
ATOM 834 O O . CYS A 1 103 ? -3.178 1.005 -8.727 1.00 98.38 103 CYS A O 1
ATOM 836 N N . ARG A 1 104 ? -3.992 2.576 -7.318 1.00 98.50 104 ARG A N 1
ATOM 837 C CA . ARG A 1 104 ? -4.048 3.674 -8.298 1.00 98.50 104 ARG A CA 1
ATOM 838 C C . ARG A 1 104 ? -2.665 4.010 -8.841 1.00 98.50 104 ARG A C 1
ATOM 840 O O . ARG A 1 104 ? -2.480 3.970 -10.048 1.00 98.50 104 ARG A O 1
ATOM 847 N N . ASN A 1 105 ? -1.676 4.203 -7.968 1.00 98.62 105 ASN A N 1
ATOM 848 C CA . ASN A 1 105 ? -0.306 4.502 -8.390 1.00 98.62 105 ASN A CA 1
ATOM 849 C C . ASN A 1 105 ? 0.301 3.385 -9.255 1.00 98.62 105 ASN A C 1
ATOM 851 O O . ASN A 1 105 ? 1.005 3.678 -10.216 1.00 98.62 105 ASN A O 1
ATOM 855 N N . ILE A 1 106 ? 0.032 2.106 -8.952 1.00 98.44 106 ILE A N 1
ATOM 856 C CA . ILE A 1 106 ? 0.513 1.004 -9.804 1.00 98.44 106 ILE A CA 1
ATOM 857 C C . ILE A 1 106 ? -0.135 1.066 -11.191 1.00 98.44 106 ILE A C 1
ATOM 859 O O . ILE A 1 106 ? 0.564 0.924 -12.191 1.00 98.44 106 ILE A O 1
ATOM 863 N N . ALA A 1 107 ? -1.455 1.261 -11.250 1.00 97.94 107 ALA A N 1
ATOM 864 C CA . ALA A 1 107 ? -2.190 1.309 -12.509 1.00 97.94 107 ALA A CA 1
ATOM 865 C C . ALA A 1 107 ? -1.789 2.521 -13.365 1.00 97.94 107 ALA A C 1
ATOM 867 O O . ALA A 1 107 ? -1.548 2.370 -14.559 1.00 97.94 107 ALA A O 1
ATOM 868 N N . GLU A 1 108 ? -1.662 3.698 -12.748 1.00 96.50 108 GLU A N 1
ATOM 869 C CA . GLU A 1 108 ? -1.214 4.931 -13.404 1.00 96.50 108 GLU A CA 1
ATOM 870 C C . GLU A 1 108 ? 0.210 4.781 -13.946 1.00 96.50 108 GLU A C 1
ATOM 872 O O . GLU A 1 108 ? 0.459 5.021 -15.127 1.00 96.50 108 GLU A O 1
ATOM 877 N N . GLY A 1 109 ? 1.134 4.301 -13.111 1.00 96.69 109 GLY A N 1
ATOM 878 C CA . GLY A 1 109 ? 2.533 4.152 -13.492 1.00 96.69 109 GLY A CA 1
ATOM 879 C C . GLY A 1 109 ? 2.783 3.085 -14.558 1.00 96.69 109 GLY A C 1
ATOM 880 O O . GLY A 1 109 ? 3.779 3.172 -15.270 1.00 96.69 109 GLY A O 1
ATOM 881 N N . PHE A 1 110 ? 1.896 2.098 -14.713 1.00 96.06 110 PHE A N 1
ATOM 882 C CA . PHE A 1 110 ? 2.052 1.040 -15.717 1.00 96.06 110 PHE A CA 1
ATOM 883 C C . PHE A 1 110 ? 2.072 1.574 -17.159 1.00 96.06 110 PHE A C 1
ATOM 885 O O . PHE A 1 110 ? 2.682 0.963 -18.033 1.00 96.06 110 PHE A O 1
ATOM 892 N N . GLY A 1 111 ? 1.433 2.720 -17.415 1.00 91.06 111 GLY A N 1
ATOM 893 C CA . GLY A 1 111 ? 1.465 3.385 -18.722 1.00 91.06 111 GLY A CA 1
ATOM 894 C C . GLY A 1 111 ? 2.736 4.200 -18.990 1.00 91.06 111 GLY A C 1
ATOM 895 O O . GLY A 1 111 ? 2.902 4.726 -20.093 1.00 91.06 111 GLY A O 1
ATOM 896 N N . CYS A 1 112 ? 3.620 4.333 -18.001 1.00 93.19 112 CYS A N 1
ATOM 897 C CA . CYS A 1 112 ? 4.793 5.194 -18.060 1.00 93.19 112 CYS A CA 1
ATOM 898 C C . CYS A 1 112 ? 6.056 4.451 -18.519 1.00 93.19 112 CYS A C 1
ATOM 900 O O . CYS A 1 112 ? 6.132 3.224 -18.580 1.00 93.19 112 CYS A O 1
ATOM 902 N N . ARG A 1 113 ? 7.103 5.231 -18.803 1.00 94.12 113 ARG A N 1
ATOM 903 C CA . ARG A 1 113 ? 8.466 4.710 -18.991 1.00 94.12 113 ARG A CA 1
ATOM 904 C C . ARG A 1 113 ? 9.011 4.128 -17.692 1.00 94.12 113 ARG A C 1
ATOM 906 O O . ARG A 1 113 ? 8.587 4.536 -16.616 1.00 94.12 113 ARG A O 1
ATOM 913 N N . HIS A 1 114 ? 10.007 3.252 -17.761 1.00 95.25 114 HIS A N 1
ATOM 914 C CA . HIS A 1 114 ? 10.505 2.500 -16.611 1.00 95.25 114 HIS A CA 1
ATOM 915 C C . HIS A 1 114 ? 10.911 3.388 -15.427 1.00 95.25 114 HIS A C 1
ATOM 917 O O . HIS A 1 114 ? 10.463 3.158 -14.305 1.00 95.25 114 HIS A O 1
ATOM 923 N N . LYS A 1 115 ? 11.696 4.449 -15.663 1.00 95.38 115 LYS A N 1
ATOM 924 C CA . LYS A 1 115 ? 12.125 5.367 -14.587 1.00 95.38 115 LYS A CA 1
ATOM 925 C C . LYS A 1 115 ? 10.963 6.109 -13.932 1.00 95.38 115 LYS A C 1
ATOM 927 O O . LYS A 1 115 ? 11.009 6.415 -12.745 1.00 95.38 115 LYS A O 1
ATOM 932 N N . GLU A 1 116 ? 9.940 6.440 -14.706 1.00 96.81 116 GLU A N 1
ATOM 933 C CA . GLU A 1 116 ? 8.746 7.107 -14.198 1.00 96.81 116 GLU A CA 1
ATOM 934 C C . GLU A 1 116 ? 7.838 6.110 -13.472 1.00 96.81 116 GLU A C 1
ATOM 936 O O . GLU A 1 116 ? 7.398 6.385 -12.359 1.00 96.81 116 GLU A O 1
ATOM 941 N N . PHE A 1 117 ? 7.667 4.905 -14.017 1.00 97.75 117 PHE A N 1
ATOM 942 C CA . PHE A 1 117 ? 6.937 3.830 -13.360 1.00 97.75 117 PHE A CA 1
ATOM 943 C C . PHE A 1 117 ? 7.563 3.469 -12.004 1.00 97.75 117 PHE A C 1
ATOM 945 O O . PHE A 1 117 ? 6.857 3.361 -11.002 1.00 97.75 117 PHE A O 1
ATOM 952 N N . ALA A 1 118 ? 8.895 3.391 -11.921 1.00 98.12 118 ALA A N 1
ATOM 953 C CA . ALA A 1 118 ? 9.609 3.207 -10.659 1.00 98.12 118 ALA A CA 1
ATOM 954 C C . ALA A 1 118 ? 9.240 4.280 -9.615 1.00 98.12 118 ALA A C 1
ATOM 956 O O . ALA A 1 118 ? 9.012 3.948 -8.451 1.00 98.12 118 ALA A O 1
ATOM 957 N N . ARG A 1 119 ? 9.084 5.552 -10.015 1.00 98.38 119 ARG A N 1
ATOM 958 C CA . ARG A 1 119 ? 8.640 6.628 -9.105 1.00 98.38 119 ARG A CA 1
ATOM 959 C C . ARG A 1 119 ? 7.222 6.394 -8.584 1.00 98.38 119 ARG A C 1
ATOM 961 O O . ARG A 1 119 ? 7.003 6.524 -7.380 1.00 98.38 119 ARG A O 1
ATOM 968 N N . TYR A 1 120 ? 6.288 5.993 -9.445 1.00 98.56 120 TYR A N 1
ATOM 969 C CA . TYR A 1 120 ? 4.932 5.620 -9.027 1.00 98.56 120 TYR A CA 1
ATOM 970 C C . TYR A 1 120 ? 4.930 4.440 -8.046 1.00 98.56 120 TYR A C 1
ATOM 972 O O . TYR A 1 120 ? 4.228 4.465 -7.035 1.00 98.56 120 TYR A O 1
ATOM 980 N N . LEU A 1 121 ? 5.772 3.428 -8.274 1.00 98.50 121 LEU A N 1
ATOM 981 C CA . LEU A 1 121 ? 5.920 2.303 -7.346 1.00 98.50 121 LEU A CA 1
ATOM 982 C C . LEU A 1 121 ? 6.529 2.724 -6.003 1.00 98.50 121 LEU A C 1
ATOM 984 O O . LEU A 1 121 ? 6.134 2.190 -4.966 1.00 98.50 121 LEU A O 1
ATOM 988 N N . VAL A 1 122 ? 7.445 3.697 -5.985 1.00 98.69 122 VAL A N 1
ATOM 989 C CA . VAL A 1 122 ? 7.954 4.289 -4.737 1.00 98.69 122 VAL A CA 1
ATOM 990 C C . VAL A 1 122 ? 6.829 4.976 -3.963 1.00 98.69 122 VAL A C 1
ATOM 992 O O . VAL A 1 122 ? 6.736 4.782 -2.751 1.00 98.69 122 VAL A O 1
ATOM 995 N N . ILE A 1 123 ? 5.958 5.735 -4.634 1.00 98.56 123 ILE A N 1
ATOM 996 C CA . ILE A 1 123 ? 4.783 6.361 -4.002 1.00 98.56 123 ILE A CA 1
ATOM 997 C C . ILE A 1 123 ? 3.842 5.282 -3.458 1.00 98.56 123 ILE A C 1
ATOM 999 O O . ILE A 1 123 ? 3.493 5.305 -2.280 1.00 98.56 123 ILE A O 1
ATOM 1003 N N . SER A 1 124 ? 3.527 4.269 -4.264 1.00 98.44 124 SER A N 1
ATOM 1004 C CA . SER A 1 124 ? 2.693 3.137 -3.848 1.00 98.44 124 SER A CA 1
ATOM 1005 C C . SER A 1 124 ? 3.266 2.407 -2.619 1.00 98.44 124 SER A C 1
ATOM 1007 O O . SER A 1 124 ? 2.560 2.110 -1.653 1.00 98.44 124 SER A O 1
ATOM 1009 N N . ARG A 1 125 ? 4.588 2.198 -2.580 1.00 98.50 125 ARG A N 1
ATOM 1010 C CA . ARG A 1 125 ? 5.296 1.625 -1.425 1.00 98.50 125 ARG A CA 1
ATOM 1011 C C . ARG A 1 125 ? 5.259 2.534 -0.189 1.00 98.50 125 ARG A C 1
ATOM 1013 O O . ARG A 1 125 ? 5.263 2.013 0.926 1.00 98.50 125 ARG A O 1
ATOM 1020 N N . ARG A 1 126 ? 5.219 3.863 -0.345 1.00 98.44 126 ARG A N 1
ATOM 1021 C CA . ARG A 1 126 ? 5.013 4.803 0.775 1.00 98.44 126 ARG A CA 1
ATOM 1022 C C . ARG A 1 126 ? 3.599 4.683 1.338 1.00 98.44 126 ARG A C 1
ATOM 1024 O O . ARG A 1 126 ? 3.478 4.552 2.552 1.00 98.44 126 ARG A O 1
ATOM 1031 N N . SER A 1 127 ? 2.577 4.586 0.488 1.00 98.56 127 SER A N 1
ATOM 1032 C CA . SER A 1 127 ? 1.196 4.356 0.937 1.00 98.56 127 SER A CA 1
ATOM 1033 C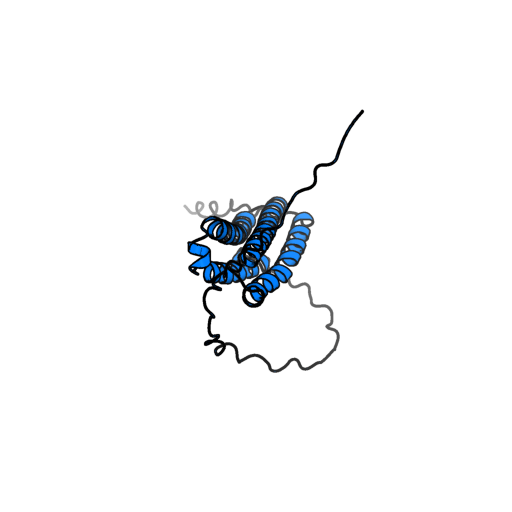 C . SER A 1 127 ? 1.028 3.031 1.693 1.00 98.56 127 SER A C 1
ATOM 1035 O O . SER A 1 127 ? 0.286 2.969 2.668 1.00 98.56 127 SER A O 1
ATOM 1037 N N . LEU A 1 128 ? 1.796 1.986 1.355 1.00 98.56 128 LEU A N 1
ATOM 1038 C CA . LEU A 1 128 ? 1.847 0.768 2.178 1.00 98.56 128 LEU A CA 1
ATOM 1039 C C . LEU A 1 128 ? 2.365 1.037 3.606 1.00 98.56 128 LEU A C 1
ATOM 1041 O O . LEU A 1 128 ? 1.888 0.420 4.555 1.00 98.56 128 LEU A O 1
ATOM 1045 N N . ASN A 1 129 ? 3.339 1.933 3.788 1.00 98.25 129 ASN A N 1
ATOM 1046 C CA . ASN A 1 129 ? 3.818 2.286 5.129 1.00 98.25 129 ASN A CA 1
ATOM 1047 C C . ASN A 1 129 ? 2.775 3.093 5.907 1.00 98.25 129 ASN A C 1
ATOM 1049 O O . ASN A 1 129 ? 2.582 2.831 7.091 1.00 98.25 129 ASN A O 1
ATOM 1053 N N . GLU A 1 130 ? 2.090 4.023 5.240 1.00 98.19 130 GLU A N 1
ATOM 1054 C CA . GLU A 1 130 ? 0.991 4.802 5.827 1.00 98.19 130 GLU A CA 1
ATOM 1055 C C . GLU A 1 130 ? -0.140 3.886 6.302 1.00 98.19 130 GLU A C 1
ATOM 1057 O O . GLU A 1 130 ? -0.607 4.017 7.431 1.00 98.19 130 GLU A O 1
ATOM 1062 N N . LEU A 1 131 ? -0.508 2.884 5.498 1.00 98.31 131 LEU A N 1
ATOM 1063 C CA . LEU A 1 131 ? -1.508 1.889 5.875 1.00 98.31 131 LEU A CA 1
ATOM 1064 C C . LEU A 1 131 ? -1.105 1.117 7.143 1.00 98.31 131 LEU A C 1
ATOM 1066 O O . LEU A 1 131 ? -1.923 0.904 8.037 1.00 98.31 131 LEU A O 1
ATOM 1070 N N . ARG A 1 132 ? 0.164 0.704 7.245 1.00 97.94 132 ARG A N 1
ATOM 1071 C CA . ARG A 1 132 ? 0.678 -0.010 8.428 1.00 97.94 132 ARG A CA 1
ATOM 1072 C C . ARG A 1 132 ? 0.661 0.872 9.677 1.00 97.94 132 ARG A C 1
ATOM 1074 O O . ARG A 1 132 ? 0.329 0.380 10.756 1.00 97.94 132 ARG A O 1
ATOM 1081 N N . ASP A 1 133 ? 0.986 2.156 9.540 1.00 97.81 133 ASP A N 1
ATOM 1082 C CA . ASP A 1 133 ? 0.911 3.120 10.642 1.00 97.81 133 ASP A CA 1
ATOM 1083 C C . ASP A 1 133 ? -0.543 3.374 11.082 1.00 97.81 133 ASP A C 1
ATOM 1085 O O . ASP A 1 133 ? -0.855 3.303 12.274 1.00 97.81 133 ASP A O 1
ATOM 1089 N N . ALA A 1 134 ? -1.469 3.523 10.130 1.00 97.25 134 ALA A N 1
ATOM 1090 C CA . ALA A 1 134 ? -2.899 3.627 10.417 1.00 97.25 134 ALA A CA 1
ATOM 1091 C C . ALA A 1 134 ? -3.404 2.400 11.199 1.00 97.25 134 ALA A C 1
ATOM 1093 O O . ALA A 1 134 ? -4.047 2.546 12.243 1.00 97.25 134 ALA A O 1
ATOM 1094 N N . PHE A 1 135 ? -3.029 1.182 10.788 1.00 97.38 135 PHE A N 1
ATOM 1095 C CA . PHE A 1 135 ? -3.371 -0.033 11.535 1.00 97.38 135 PHE A CA 1
ATOM 1096 C C . PHE A 1 135 ? -2.727 -0.105 12.915 1.00 97.38 135 PHE A C 1
ATOM 1098 O O . PHE A 1 135 ? -3.347 -0.617 13.854 1.00 97.38 135 PHE A O 1
ATOM 1105 N N . ARG A 1 136 ? -1.523 0.446 13.086 1.00 96.62 136 ARG A N 1
ATOM 1106 C CA . ARG A 1 136 ? -0.929 0.581 14.415 1.00 96.62 136 ARG A CA 1
ATOM 1107 C C . ARG A 1 136 ? -1.789 1.479 15.305 1.00 96.62 136 ARG A C 1
ATOM 1109 O O . ARG A 1 136 ? -2.077 1.102 16.443 1.00 96.62 136 ARG A O 1
ATOM 1116 N N . GLY A 1 137 ? -2.260 2.610 14.783 1.00 96.00 137 GLY A N 1
ATOM 1117 C C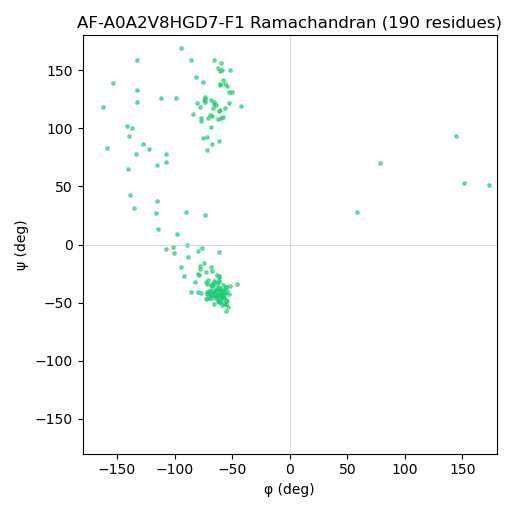A . GLY A 1 137 ? -3.232 3.474 15.457 1.00 96.00 137 GLY A CA 1
ATOM 1118 C C . GLY A 1 137 ? -4.541 2.748 15.789 1.00 96.00 137 GLY A C 1
ATOM 1119 O O . GLY A 1 137 ? -5.018 2.818 16.925 1.00 96.00 137 GLY A O 1
ATOM 1120 N N . ALA A 1 138 ? -5.080 1.978 14.841 1.00 96.38 138 ALA A N 1
ATOM 1121 C CA . ALA A 1 138 ? -6.296 1.184 15.020 1.00 96.38 138 ALA A CA 1
ATOM 1122 C C . ALA A 1 138 ? -6.166 0.152 16.155 1.00 96.38 138 ALA A C 1
ATOM 1124 O O . ALA A 1 138 ? -7.085 -0.015 16.961 1.00 96.38 138 ALA A O 1
ATOM 1125 N N . GLN A 1 139 ? -5.013 -0.515 16.269 1.00 96.25 139 GLN A N 1
ATOM 1126 C CA . GLN A 1 139 ? -4.728 -1.455 17.358 1.00 96.25 139 GLN A CA 1
ATOM 1127 C C . GLN A 1 139 ? -4.657 -0.761 18.721 1.00 96.25 139 GLN A C 1
ATOM 1129 O O . GLN A 1 139 ? -5.220 -1.262 19.696 1.00 96.25 139 GLN A O 1
ATOM 1134 N N . LEU A 1 140 ? -4.005 0.405 18.803 1.00 96.38 140 LEU A N 1
ATOM 1135 C CA . LEU A 1 140 ? -3.924 1.189 20.043 1.00 96.38 140 LEU A CA 1
ATOM 1136 C C . LEU A 1 140 ? -5.312 1.648 20.513 1.00 96.38 140 LEU A C 1
ATOM 1138 O O . LEU A 1 140 ? -5.610 1.595 21.706 1.00 96.38 140 LEU A O 1
ATOM 1142 N N . LYS A 1 141 ? -6.188 2.003 19.568 1.00 94.75 141 LYS A N 1
ATOM 1143 C CA . LYS A 1 141 ? -7.604 2.321 19.812 1.00 94.75 141 LYS A CA 1
ATOM 1144 C C . LYS A 1 141 ? -8.484 1.086 20.054 1.00 94.75 141 LYS A C 1
ATOM 1146 O O . LYS A 1 141 ? -9.668 1.224 20.350 1.00 94.75 141 LYS A O 1
ATOM 1151 N N . ARG A 1 142 ? -7.916 -0.126 19.968 1.00 94.88 142 ARG A N 1
ATOM 1152 C CA . ARG A 1 142 ? -8.615 -1.420 20.083 1.00 94.88 142 ARG A CA 1
ATOM 1153 C C . ARG A 1 142 ? -9.731 -1.604 19.047 1.00 94.88 142 ARG A C 1
ATOM 1155 O O . ARG A 1 142 ? -10.695 -2.321 19.303 1.00 94.88 142 ARG A O 1
ATOM 1162 N N . HIS A 1 143 ? -9.606 -0.960 17.889 1.00 94.12 143 HIS A N 1
ATOM 1163 C CA . HIS A 1 143 ? -10.507 -1.150 16.749 1.00 94.12 143 HIS A CA 1
ATOM 1164 C C . HIS A 1 143 ? -10.175 -2.421 15.967 1.00 94.12 143 HIS A C 1
ATOM 1166 O O . HIS A 1 143 ? -11.065 -3.014 15.367 1.00 94.12 143 HIS A O 1
ATOM 1172 N N . VAL A 1 144 ? -8.912 -2.856 16.022 1.00 95.94 144 VAL A N 1
ATOM 1173 C CA . VAL A 1 144 ? -8.410 -4.056 15.346 1.00 95.94 144 VAL A CA 1
ATOM 1174 C C . VAL A 1 144 ? -7.585 -4.888 16.320 1.00 95.94 144 VAL A C 1
ATOM 1176 O O . VAL A 1 144 ? -6.722 -4.371 17.033 1.00 95.94 144 VAL A O 1
ATOM 1179 N N . THR A 1 145 ? -7.835 -6.191 16.350 1.00 96.00 145 THR A N 1
ATOM 1180 C CA . THR A 1 145 ? -7.037 -7.158 17.107 1.00 96.00 145 THR A CA 1
ATOM 1181 C C . THR A 1 145 ? -5.828 -7.641 16.295 1.00 96.00 145 THR A C 1
ATOM 1183 O O . THR A 1 145 ? -5.845 -7.601 15.063 1.00 96.00 145 THR A O 1
ATOM 1186 N N . PRO A 1 146 ? -4.772 -8.167 16.942 1.00 94.06 146 PRO A N 1
ATOM 1187 C CA . PRO A 1 146 ? -3.637 -8.742 16.220 1.00 94.06 146 PRO A CA 1
ATOM 1188 C C . PRO A 1 146 ? -4.032 -9.852 15.234 1.00 94.06 146 PRO A C 1
ATOM 1190 O O . PRO A 1 146 ? -3.478 -9.924 14.143 1.00 94.06 146 PRO A O 1
ATOM 1193 N N . ALA A 1 147 ? -5.019 -10.682 15.588 1.00 96.19 147 ALA A N 1
ATOM 1194 C CA . ALA A 1 147 ? -5.491 -11.773 14.736 1.00 96.19 147 ALA A CA 1
ATOM 1195 C C . ALA A 1 147 ? -6.199 -11.274 13.465 1.00 96.19 147 ALA A C 1
ATOM 1197 O O . ALA A 1 147 ? -6.047 -11.874 12.405 1.00 96.19 147 ALA A O 1
ATOM 1198 N N . GLU A 1 148 ? -6.943 -10.170 13.560 1.00 95.00 148 GLU A N 1
ATOM 1199 C CA . GLU A 1 148 ? -7.607 -9.541 12.409 1.00 95.00 148 GLU A CA 1
ATOM 1200 C C . GLU A 1 148 ? -6.609 -8.826 11.490 1.00 95.00 148 GLU A C 1
ATOM 1202 O O . GLU A 1 148 ? -6.803 -8.800 10.279 1.00 95.00 148 GLU A O 1
ATOM 1207 N N . TYR A 1 149 ? -5.525 -8.277 12.048 1.00 96.56 149 TYR A N 1
ATOM 1208 C CA . TYR A 1 149 ? -4.481 -7.599 11.274 1.00 96.56 149 TYR A CA 1
ATOM 1209 C C . TYR A 1 149 ? -3.490 -8.564 10.597 1.00 96.56 149 TYR A C 1
ATOM 1211 O O . TYR A 1 149 ? -2.901 -8.233 9.569 1.00 96.56 149 TYR A O 1
ATOM 1219 N N . GLU A 1 150 ? -3.308 -9.772 11.133 1.00 97.44 150 GLU A N 1
ATOM 1220 C CA . GLU A 1 150 ? -2.321 -10.748 10.649 1.00 97.44 150 GLU A CA 1
ATOM 1221 C C . GLU A 1 150 ? -2.406 -11.056 9.133 1.00 97.44 150 GLU A C 1
ATOM 1223 O O . GLU A 1 150 ? -1.359 -11.096 8.478 1.00 97.44 150 GLU A O 1
ATOM 1228 N N . PRO A 1 151 ? -3.591 -11.233 8.511 1.00 97.88 151 PRO A N 1
ATOM 1229 C CA . PRO A 1 151 ? -3.688 -11.409 7.060 1.00 97.88 151 PRO A CA 1
ATOM 1230 C C . PRO A 1 151 ? -3.143 -10.213 6.261 1.00 97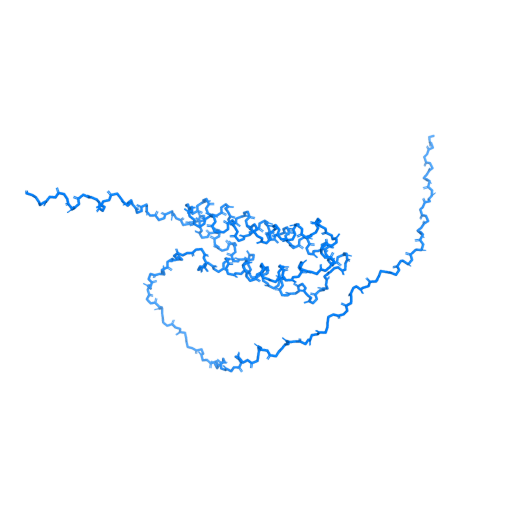.88 151 PRO A C 1
ATOM 1232 O O . PRO A 1 151 ? -2.460 -10.412 5.253 1.00 97.88 151 PRO A O 1
ATOM 1235 N N . ILE A 1 152 ? -3.396 -8.986 6.728 1.00 97.69 152 ILE A N 1
ATOM 1236 C CA . ILE A 1 152 ? -2.927 -7.743 6.096 1.00 97.69 152 ILE A CA 1
ATOM 1237 C C . ILE A 1 152 ? -1.407 -7.628 6.242 1.00 97.69 152 ILE A C 1
ATOM 1239 O O . ILE A 1 152 ? -0.704 -7.404 5.256 1.00 97.69 152 ILE A O 1
ATOM 1243 N N . GLU A 1 153 ? -0.869 -7.877 7.438 1.00 97.50 153 GLU A N 1
ATOM 1244 C CA . GLU A 1 153 ? 0.579 -7.861 7.679 1.00 97.50 153 GLU A CA 1
ATOM 1245 C C . GLU A 1 153 ? 1.309 -8.916 6.830 1.00 97.50 153 GLU A C 1
ATOM 1247 O O . GLU A 1 153 ? 2.389 -8.662 6.292 1.00 97.50 153 GLU A O 1
ATOM 1252 N N . ARG A 1 154 ? 0.710 -10.096 6.634 1.00 98.12 154 ARG A N 1
ATOM 1253 C CA . ARG A 1 154 ? 1.269 -11.140 5.765 1.00 98.12 154 ARG A CA 1
ATOM 1254 C C . ARG A 1 154 ? 1.346 -10.701 4.306 1.00 98.12 154 ARG A C 1
ATOM 1256 O O . ARG A 1 154 ? 2.344 -10.988 3.641 1.00 98.12 154 ARG A O 1
ATOM 1263 N N . LEU A 1 155 ? 0.320 -10.015 3.805 1.00 98.38 155 LEU A N 1
ATOM 1264 C CA . LEU A 1 155 ? 0.357 -9.421 2.469 1.00 98.38 155 LEU A CA 1
ATOM 1265 C C . LEU A 1 155 ? 1.421 -8.324 2.392 1.00 98.38 155 LEU A C 1
ATOM 1267 O O . LEU A 1 155 ? 2.210 -8.330 1.450 1.00 98.38 155 LEU A O 1
ATOM 1271 N N . ALA A 1 156 ? 1.533 -7.465 3.409 1.00 98.19 156 ALA A N 1
ATOM 1272 C CA . ALA A 1 156 ? 2.550 -6.415 3.467 1.00 98.19 156 ALA A CA 1
ATOM 1273 C C . ALA A 1 156 ? 3.977 -6.983 3.385 1.00 98.19 156 ALA A C 1
ATOM 1275 O O . ALA A 1 156 ? 4.791 -6.500 2.596 1.00 98.19 156 ALA A O 1
ATOM 1276 N N . ARG A 1 157 ? 4.267 -8.071 4.113 1.00 97.94 157 ARG A N 1
ATOM 1277 C CA . ARG A 1 157 ? 5.570 -8.766 4.073 1.00 97.94 157 ARG A CA 1
ATOM 1278 C C . ARG A 1 157 ? 5.921 -9.336 2.699 1.00 97.94 157 ARG A C 1
ATOM 1280 O O . ARG A 1 157 ? 7.100 -9.475 2.387 1.00 97.94 157 ARG A O 1
ATOM 1287 N N . ARG A 1 158 ? 4.924 -9.678 1.879 1.00 98.44 158 ARG A N 1
ATOM 1288 C CA . ARG A 1 158 ? 5.125 -10.165 0.503 1.00 98.44 158 ARG A CA 1
ATOM 1289 C C . ARG A 1 158 ? 5.237 -9.015 -0.491 1.00 98.44 158 ARG A C 1
ATOM 1291 O O . ARG A 1 158 ? 6.076 -9.061 -1.388 1.00 98.44 158 ARG A O 1
ATOM 1298 N N . LEU A 1 159 ? 4.404 -7.995 -0.316 1.00 98.38 159 LEU A N 1
ATOM 1299 C CA . LEU A 1 159 ? 4.288 -6.857 -1.215 1.00 98.38 159 LEU A CA 1
ATOM 1300 C C . LEU A 1 159 ? 5.503 -5.929 -1.131 1.00 98.38 159 LEU A C 1
ATOM 1302 O O . LEU A 1 159 ? 6.041 -5.535 -2.159 1.00 98.38 159 LEU A O 1
ATOM 1306 N N . TYR A 1 160 ? 5.996 -5.641 0.073 1.00 98.25 160 TYR A N 1
ATOM 1307 C CA . TYR A 1 160 ? 7.132 -4.739 0.270 1.00 98.25 160 TYR A CA 1
ATOM 1308 C C . TYR A 1 160 ? 8.396 -5.149 -0.520 1.00 98.25 160 TYR A C 1
ATOM 1310 O O . TYR A 1 160 ? 8.916 -4.325 -1.275 1.00 98.25 160 TYR A O 1
ATOM 1318 N N . PRO A 1 161 ? 8.887 -6.405 -0.440 1.00 97.94 161 PRO A N 1
ATOM 1319 C CA . PRO A 1 161 ? 10.021 -6.830 -1.259 1.00 97.94 161 PRO A CA 1
ATOM 1320 C C . PRO A 1 161 ? 9.657 -7.017 -2.740 1.00 97.94 161 PRO A C 1
ATOM 1322 O O . PRO A 1 161 ? 10.543 -6.941 -3.586 1.00 97.94 161 PRO A O 1
ATOM 1325 N N . ALA A 1 162 ? 8.384 -7.257 -3.082 1.00 98.12 162 ALA A N 1
ATOM 1326 C CA . ALA A 1 162 ? 7.946 -7.296 -4.478 1.00 98.12 162 ALA A CA 1
ATOM 1327 C C . ALA A 1 162 ? 8.048 -5.913 -5.143 1.00 98.12 162 ALA A C 1
ATOM 1329 O O . ALA A 1 162 ? 8.540 -5.837 -6.266 1.00 98.12 162 ALA A O 1
ATOM 1330 N N . TYR A 1 163 ? 7.684 -4.837 -4.432 1.00 98.38 163 TYR A N 1
ATOM 1331 C CA . TYR A 1 163 ? 7.955 -3.469 -4.883 1.00 98.38 163 TYR A CA 1
ATOM 1332 C C . TYR A 1 163 ? 9.445 -3.242 -5.102 1.00 98.38 163 TYR A C 1
ATOM 1334 O O . TYR A 1 163 ? 9.814 -2.772 -6.168 1.00 98.38 163 TYR A O 1
ATOM 1342 N N . GLY A 1 164 ? 10.288 -3.593 -4.121 1.00 97.38 164 GLY A N 1
ATOM 1343 C CA . GLY A 1 164 ? 11.740 -3.407 -4.224 1.00 97.38 164 GLY A CA 1
ATOM 1344 C C . GLY A 1 164 ? 12.311 -4.038 -5.492 1.00 97.38 164 GLY A C 1
ATOM 1345 O O . GLY A 1 164 ? 12.868 -3.337 -6.322 1.00 97.38 164 GLY A O 1
ATOM 1346 N N . ARG A 1 165 ? 12.040 -5.331 -5.710 1.00 98.06 165 ARG A N 1
ATOM 1347 C CA . ARG A 1 165 ? 12.526 -6.041 -6.904 1.00 98.06 165 ARG A CA 1
ATOM 1348 C C . ARG A 1 165 ? 12.052 -5.422 -8.220 1.00 98.06 165 ARG A C 1
ATOM 1350 O O . ARG A 1 165 ? 12.817 -5.395 -9.177 1.00 98.06 165 ARG A O 1
ATOM 1357 N N . LEU A 1 166 ? 10.796 -4.975 -8.291 1.00 97.19 166 LEU A N 1
ATOM 1358 C CA . LEU A 1 166 ? 10.263 -4.368 -9.512 1.00 97.19 166 LEU A CA 1
ATOM 1359 C C . LEU A 1 166 ? 10.856 -2.974 -9.753 1.00 97.19 166 LEU A C 1
ATOM 1361 O O . LEU A 1 166 ? 11.206 -2.664 -10.884 1.00 97.19 166 LEU A O 1
ATOM 1365 N N . ILE A 1 167 ? 11.007 -2.164 -8.703 1.00 98.06 167 ILE A N 1
ATOM 1366 C CA . ILE A 1 167 ? 11.670 -0.856 -8.779 1.00 98.06 167 ILE A CA 1
ATOM 1367 C C . ILE A 1 167 ? 13.107 -1.036 -9.274 1.00 98.06 167 ILE A C 1
ATOM 1369 O O . ILE A 1 167 ? 13.466 -0.441 -10.285 1.00 98.06 167 ILE A O 1
ATOM 1373 N N . ASP A 1 168 ? 13.879 -1.925 -8.645 1.00 97.75 168 ASP A N 1
ATOM 1374 C CA . ASP A 1 168 ? 15.273 -2.189 -9.021 1.00 97.75 168 ASP A CA 1
ATOM 1375 C C . ASP A 1 168 ? 15.377 -2.635 -10.491 1.00 97.75 168 ASP A C 1
ATOM 1377 O O . ASP A 1 168 ? 16.248 -2.185 -11.239 1.00 97.75 168 ASP A O 1
ATOM 1381 N N . HIS A 1 169 ? 14.456 -3.494 -10.942 1.00 95.81 169 HIS A N 1
ATOM 1382 C CA . HIS A 1 169 ? 14.395 -3.934 -12.334 1.00 95.81 169 HIS A CA 1
ATOM 1383 C C . HIS A 1 169 ? 14.136 -2.771 -13.303 1.00 95.81 169 HIS A C 1
ATOM 1385 O O . HIS A 1 169 ? 14.829 -2.651 -14.313 1.00 95.81 169 HIS A O 1
ATOM 1391 N N . LEU A 1 170 ? 13.169 -1.905 -13.000 1.00 95.44 170 LEU A N 1
ATOM 1392 C CA . LEU A 1 170 ? 12.814 -0.763 -13.846 1.00 95.44 170 LEU A CA 1
ATOM 1393 C C . LEU A 1 170 ? 13.914 0.307 -13.871 1.00 95.44 170 LEU A C 1
ATOM 1395 O O . LEU A 1 170 ? 14.147 0.933 -14.900 1.00 95.44 170 LEU A O 1
ATOM 1399 N N . GLU A 1 171 ? 14.622 0.518 -12.765 1.00 94.38 171 GLU A N 1
ATOM 1400 C CA . GLU A 1 171 ? 15.717 1.492 -12.708 1.00 94.38 171 GLU A CA 1
ATOM 1401 C C . GLU A 1 171 ? 16.955 1.038 -13.491 1.00 94.38 171 GLU A C 1
ATOM 1403 O O . GLU A 1 171 ? 17.681 1.872 -14.039 1.00 94.38 171 GLU A O 1
ATOM 1408 N N . THR A 1 172 ? 17.182 -0.276 -13.570 1.00 94.38 172 THR A N 1
ATOM 1409 C CA . THR A 1 172 ? 18.353 -0.873 -14.231 1.00 94.38 172 THR A CA 1
ATOM 1410 C C . THR A 1 172 ? 18.106 -1.278 -15.683 1.00 94.38 172 THR A C 1
ATOM 1412 O O . THR A 1 172 ? 19.063 -1.426 -16.444 1.00 94.38 172 THR A O 1
ATOM 1415 N N . THR A 1 173 ? 16.846 -1.430 -16.096 1.00 92.50 173 THR A N 1
ATOM 1416 C CA . THR A 1 173 ? 16.484 -1.866 -17.451 1.00 92.50 173 THR A CA 1
ATOM 1417 C C . THR A 1 173 ? 16.121 -0.663 -18.327 1.00 92.50 173 THR A C 1
ATOM 1419 O O . THR A 1 173 ? 15.233 0.108 -17.954 1.00 92.50 173 THR A O 1
ATOM 1422 N N . PRO A 1 174 ? 16.746 -0.485 -19.506 1.00 89.25 174 PRO A N 1
ATOM 1423 C CA . PRO A 1 174 ? 16.373 0.585 -20.427 1.00 89.25 174 PRO A CA 1
ATOM 1424 C C . PRO A 1 174 ? 14.928 0.430 -20.917 1.00 89.25 174 PRO A C 1
ATOM 1426 O O . PRO A 1 174 ? 14.405 -0.682 -20.999 1.00 89.25 174 PRO A O 1
ATOM 1429 N N . ASP A 1 175 ? 14.293 1.556 -21.249 1.00 86.62 175 ASP A N 1
ATOM 1430 C CA . ASP A 1 175 ? 12.934 1.559 -21.793 1.00 86.62 175 ASP A CA 1
ATOM 1431 C C . ASP A 1 175 ? 12.861 0.712 -23.077 1.00 86.62 175 ASP A C 1
ATOM 1433 O O . ASP A 1 175 ? 13.774 0.786 -23.911 1.00 86.62 175 ASP A O 1
ATOM 1437 N N . PRO A 1 176 ? 11.772 -0.047 -23.297 1.00 78.56 176 PRO A N 1
ATOM 1438 C CA . PRO A 1 176 ? 11.552 -0.699 -24.574 1.00 78.56 176 PRO A CA 1
ATOM 1439 C C . PRO A 1 176 ? 11.464 0.351 -25.698 1.00 78.56 176 PRO A C 1
ATOM 1441 O O . PRO A 1 176 ? 10.999 1.476 -25.468 1.00 78.56 176 PRO A O 1
ATOM 1444 N N . PRO A 1 177 ? 11.878 0.004 -26.931 1.00 76.69 177 PRO A N 1
ATOM 1445 C CA . PRO A 1 177 ? 11.755 0.903 -28.070 1.00 76.69 177 PRO A CA 1
ATOM 1446 C C . PRO A 1 177 ? 10.303 1.364 -28.220 1.00 76.69 177 PRO A C 1
ATOM 1448 O O . PRO A 1 177 ? 9.376 0.555 -28.124 1.00 76.69 177 PRO A O 1
ATOM 1451 N N . ARG A 1 178 ? 10.090 2.659 -28.482 1.00 62.25 178 ARG A N 1
ATOM 1452 C CA . ARG A 1 178 ? 8.744 3.171 -28.768 1.00 62.25 178 ARG A CA 1
ATOM 1453 C C . ARG A 1 178 ? 8.225 2.450 -30.011 1.00 62.25 178 ARG A C 1
ATOM 1455 O O . ARG A 1 178 ? 8.782 2.617 -31.092 1.00 62.25 178 ARG A O 1
ATOM 1462 N N . THR A 1 179 ? 7.165 1.662 -29.867 1.00 58.94 179 THR A N 1
ATOM 1463 C CA . THR A 1 179 ? 6.430 1.157 -31.026 1.00 58.94 179 THR A CA 1
ATOM 1464 C C . THR A 1 179 ? 5.609 2.317 -31.570 1.00 58.94 179 THR A C 1
ATOM 1466 O O . THR A 1 179 ? 4.517 2.618 -31.093 1.00 58.94 179 THR A O 1
ATOM 1469 N N . ASP A 1 180 ? 6.184 3.053 -32.518 1.00 50.78 180 ASP A N 1
ATOM 1470 C CA . ASP A 1 180 ? 5.483 4.162 -33.144 1.00 50.78 180 ASP A CA 1
ATOM 1471 C C . ASP A 1 180 ? 4.321 3.582 -33.968 1.00 50.78 180 ASP A C 1
ATOM 1473 O O . ASP A 1 180 ? 4.515 2.868 -34.954 1.00 50.78 180 ASP A O 1
ATOM 1477 N N . ARG A 1 181 ? 3.079 3.815 -33.526 1.00 51.12 181 ARG A N 1
ATOM 1478 C CA . ARG A 1 181 ? 1.848 3.355 -34.202 1.00 51.12 181 ARG A CA 1
ATOM 1479 C C . ARG A 1 181 ? 1.549 4.167 -35.478 1.00 51.12 181 ARG A C 1
ATOM 1481 O O . ARG A 1 181 ? 0.399 4.257 -35.895 1.00 51.12 181 ARG A O 1
ATOM 1488 N N . THR A 1 182 ? 2.555 4.760 -36.112 1.00 47.09 182 THR A N 1
ATOM 1489 C CA . THR A 1 182 ? 2.412 5.757 -37.185 1.00 47.09 182 THR A CA 1
ATOM 1490 C C . THR A 1 182 ? 2.334 5.183 -38.604 1.00 47.09 182 THR A C 1
ATOM 1492 O O . THR A 1 182 ? 2.106 5.944 -39.533 1.00 47.09 182 THR A O 1
ATOM 1495 N N . ASN A 1 183 ? 2.409 3.861 -38.814 1.00 45.69 183 ASN A N 1
ATOM 1496 C CA . ASN A 1 183 ? 2.442 3.283 -40.174 1.00 45.69 183 ASN A CA 1
ATOM 1497 C C . ASN A 1 183 ? 1.234 2.422 -40.597 1.00 45.69 183 ASN A C 1
ATOM 1499 O O . ASN A 1 183 ? 1.304 1.746 -41.624 1.00 45.69 183 ASN A O 1
ATOM 1503 N N . ARG A 1 184 ? 0.100 2.435 -39.875 1.00 45.88 184 ARG A N 1
ATOM 1504 C CA . ARG A 1 184 ? -1.076 1.621 -40.271 1.00 45.88 184 ARG A CA 1
ATOM 1505 C C . ARG A 1 184 ? -2.041 2.313 -41.246 1.00 45.88 184 ARG A C 1
ATOM 1507 O O . ARG A 1 184 ? -2.897 1.638 -41.804 1.00 45.88 184 ARG A O 1
ATOM 1514 N N . THR A 1 185 ? -1.895 3.613 -41.490 1.00 48.41 185 THR A N 1
ATOM 1515 C CA . THR A 1 185 ? -2.834 4.410 -42.306 1.00 48.41 185 THR A CA 1
ATOM 1516 C C . THR A 1 185 ? -2.384 4.680 -43.746 1.00 48.41 185 THR A C 1
ATOM 1518 O O . THR A 1 185 ? -3.194 5.138 -44.539 1.00 48.41 185 THR A O 1
ATOM 1521 N N . ASN A 1 186 ? -1.153 4.333 -44.144 1.00 48.75 186 ASN A N 1
ATOM 1522 C CA . ASN A 1 186 ? -0.642 4.641 -45.495 1.00 48.75 186 ASN A CA 1
ATOM 1523 C C . ASN A 1 186 ? -0.732 3.490 -46.516 1.00 48.75 186 ASN A C 1
ATOM 1525 O O . ASN A 1 186 ? -0.177 3.606 -47.608 1.00 48.75 186 ASN A O 1
ATOM 1529 N N . ARG A 1 187 ? -1.416 2.377 -46.206 1.00 47.28 187 ARG A N 1
ATOM 1530 C CA . ARG A 1 187 ? -1.524 1.224 -47.130 1.00 47.28 187 ARG A CA 1
ATOM 1531 C C . ARG A 1 187 ? -2.894 1.043 -47.790 1.00 47.28 187 ARG A C 1
ATOM 1533 O O . ARG A 1 187 ? -3.018 0.175 -48.642 1.00 47.28 187 ARG A O 1
ATOM 1540 N N . THR A 1 188 ? -3.893 1.852 -47.439 1.00 52.12 188 THR A N 1
ATOM 1541 C CA . THR A 1 188 ? -5.258 1.752 -47.993 1.00 52.12 188 THR A CA 1
ATOM 1542 C C . THR A 1 188 ? -5.584 2.786 -49.074 1.00 52.12 188 THR A C 1
ATOM 1544 O O . THR A 1 188 ? -6.662 2.710 -49.642 1.00 52.12 188 THR A O 1
ATOM 1547 N N . ASN A 1 189 ? -4.667 3.705 -49.412 1.00 51.22 189 ASN A N 1
ATOM 1548 C CA . ASN A 1 189 ? -4.920 4.784 -50.387 1.00 51.22 189 ASN A CA 1
ATOM 1549 C C . ASN A 1 189 ? -4.046 4.674 -51.657 1.00 51.22 189 ASN A C 1
ATOM 1551 O O . ASN A 1 189 ? -3.554 5.678 -52.166 1.00 51.22 189 ASN A O 1
ATOM 1555 N N . ARG A 1 190 ? -3.790 3.457 -52.152 1.00 47.66 190 ARG A N 1
ATOM 1556 C CA . ARG A 1 190 ? -3.139 3.214 -53.457 1.00 47.66 190 ARG A CA 1
ATOM 1557 C C . ARG A 1 190 ? -3.793 2.031 -54.170 1.00 47.66 190 ARG A C 1
ATOM 1559 O O . ARG A 1 190 ? -3.167 0.997 -54.360 1.00 47.66 190 ARG A O 1
ATOM 1566 N N . THR A 1 191 ? -5.057 2.198 -54.517 1.00 53.41 191 THR A N 1
ATOM 1567 C CA . THR A 1 191 ? -5.756 1.421 -55.547 1.00 53.41 191 THR A CA 1
ATOM 1568 C C . THR A 1 191 ? -6.943 2.271 -55.964 1.00 53.41 191 THR A C 1
ATOM 1570 O O . THR A 1 191 ? -8.019 2.113 -55.403 1.00 53.41 191 THR A O 1
ATOM 1573 N N . ASP A 1 192 ? -6.675 3.209 -56.864 1.00 46.75 192 ASP A N 1
ATOM 1574 C CA . ASP A 1 192 ? -7.623 3.791 -57.815 1.00 46.75 192 ASP A CA 1
ATOM 1575 C C . ASP A 1 192 ? -6.895 3.849 -59.164 1.00 46.75 192 ASP A C 1
ATOM 1577 O O . ASP A 1 192 ? -5.679 4.179 -59.150 1.00 46.75 192 ASP A O 1
#

Solvent-accessible surface area (backbone atoms only — not comparable to full-atom values): 12093 Å² total; per-residue (Å²): 141,86,83,82,84,82,84,85,84,82,82,78,89,72,89,73,86,75,80,74,77,77,87,80,79,91,81,78,85,82,85,79,87,83,87,88,79,84,88,76,89,78,94,68,88,78,73,84,75,75,89,69,81,74,80,70,75,89,48,54,76,67,34,68,55,40,49,45,38,48,58,41,33,57,55,48,55,66,58,45,75,35,69,68,27,65,74,33,56,67,61,33,49,51,37,52,50,18,40,50,43,26,43,48,30,43,52,61,21,59,81,47,57,33,66,56,20,29,52,25,45,52,52,20,55,48,25,54,52,50,29,53,50,45,50,52,52,34,38,77,72,62,70,43,53,73,78,74,45,44,66,52,54,54,43,47,68,54,35,56,60,44,45,51,54,52,33,55,47,26,70,72,43,79,68,75,79,82,81,74,84,79,74,80,75,80,76,81,83,83,83,131

Secondary structu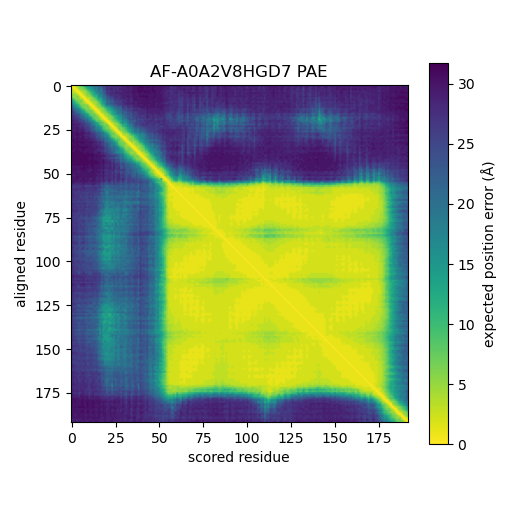re (DSSP, 8-state):
----PPP-------------PPPPP-----S-------------PPP-------PPPSSGGG-HHHHHHHHHHHHHHHHHTSHHHHT-HHHHHHHHHHHHHHHHHHHHHTTS-HHHHHHHHHHHHHHHHHHHHHHHHHHHTTSS-HHHHHHHHHHHHHHHHHHHHHHHHHHHSPPPP----TTSSSSSS---

Radius of gyration: 25.83 Å; Cα contacts (8 Å, |Δi|>4): 130; chains: 1; bounding box: 40×67×102 Å

Mean predicted aligned error: 14.68 Å

pLDDT: mean 75.65, std 27.39, range [27.53, 98.69]

Nearest PDB structures (foldseek):
  6qyb-assembly1_A  TM=5.922E-01  e=1.191E+00  Streptomyces lividans 1326
  6ek9-assembly1_A  TM=5.947E-01  e=1.191E+00  Streptomyces lividans
  6q6b-assembly1_A  TM=5.618E-01  e=1.252E+00  Streptomyces lividans 1326
  6q58-assembly1_A  TM=5.879E-01  e=1.688E+00  Streptomyces lividans 1326
  6qvh-assembly1_A  TM=5.366E-01  e=1.606E+00  Streptomyces lividans 1326

Sequence (192 aa):
MSVRWVRGVQWVRGVQKVRVCARYRVADAARLRDARSNYGRKTRGTLRAPPCPMAGAQRFEDLIVWQLADQMRVLVLKLTERDCFERDLKLHSQTEDAVNSMCRNIAEGFGCRHKEFARYLVISRRSLNELRDAFRGAQLKRHVTPAEYEPIERLARRLYPAYGRLIDHLETTPDPPRTDRTNRTNRTNRTD

Foldseek 3Di:
DDDDDDDDDDDDPDPDPDPQDDDDDPPDPPPPPDDPDDPDDDDDDDDDDDPDPPPPDPALCVQPLLVLLVVLLVLQVVLCPDPVNVVVVVLSCQQNVLSVLLNVLSRVLVPDQLQSSLVSLVSSLVSLVSNVVSVVVCVVVSSDDPVSCVVNVVSSVVNNVSSVVSSVCSVPDGGDPPPPPPPPPPPPPPDD